Protein AF-A0A3N5RS04-F1 (afdb_monomer_lite)

Secondary structure (DSSP, 8-state):
-------------------------PPP--HHHHHHHHHHHHTT-HHHHHHHHHHHHH-TTS-TTTHHHHHHHHHHHHHHHT-GGGHHHHHHHHHHHTTT-HHHHHHHHHHHHHS--EEEEETTEEEES--TT--EEEE-HHHHHHHHHHHHHHHHHHHTT-S-HHHHHHHHHHHHHHHHTT-STTTGGGGGS---SSSPPPPEES---PPSS---S-B-TTSPBP-----SSTTT-SSHHHHHHHHHHHHHHH--

Sequence (256 aa):
MSLNRSLWRIAPLFLVGVASMWLFAEEKPTPELRQKAQQALQSGNFRDAWQQFRALALHPEADRLLVGADVAAAVQAAQQVGEVEKVDEFLEAVAGVHAANWRLLQVVAETYMNLEHNGFQIAGEFQRGGHRGGGKWMNSLQRDRVRALQLMQQGLPLAIQDEDRPAVAQFHLAFARFLAYGQGAAEAWRLQTKTDLAVLPDYDEGYFYYGGQTRGAPVDAEGNPVYHKIPESWETAATDGERWRFMLTRVPAIDP

Foldseek 3Di:
DDDDDPDDDDDDDDDPPPPPPPPPPDDQDDPVLVVVLVVCLVVLVLVSNLVSLLVLLLHLNRDLVCSLVSLVSNCVSCVSVVNNQCNVVSLVSSCVSPVLRLVNLLSSLVVLQPFQQKFAQDPNDTGGDDDPPDHFIWGCNQLSLLSSLLSLVSSLVNLVPDPPLQVSLVSLVSNLCSLCVLCDQLNVVQQQAADDSVDRDDIGTDDDDSDDDRPHADADPVRHHDDADQDPDCVRGRGSNNNSNVSNVVNVVSPD

pLDDT: mean 86.7, std 17.76, range [37.31, 98.88]

Radius of gyration: 23.33 Å; chains: 1; bounding box: 58×87×51 Å

Structure (mmCIF, N/CA/C/O backbone):
data_AF-A0A3N5RS04-F1
#
_entry.id   AF-A0A3N5RS04-F1
#
loop_
_atom_site.group_PDB
_atom_site.id
_atom_site.type_symbol
_atom_site.label_atom_id
_atom_site.label_alt_id
_atom_site.label_comp_id
_atom_site.label_asym_id
_atom_site.label_entity_id
_atom_site.label_seq_id
_atom_site.pdbx_PDB_ins_code
_atom_site.Cartn_x
_atom_site.Cartn_y
_atom_site.Cartn_z
_atom_site.occupancy
_atom_site.B_iso_or_equiv
_atom_site.auth_seq_id
_atom_site.auth_comp_id
_atom_site.auth_asym_id
_atom_site.auth_atom_id
_atom_site.pdbx_PDB_model_num
ATOM 1 N N . MET A 1 1 ? -7.058 -72.684 -11.176 1.00 38.78 1 MET A N 1
ATOM 2 C CA . MET A 1 1 ? -6.241 -71.567 -11.707 1.00 38.78 1 MET A CA 1
ATOM 3 C C . MET A 1 1 ? -7.211 -70.558 -12.303 1.00 38.78 1 MET A C 1
ATOM 5 O O . MET A 1 1 ? -7.846 -70.870 -13.294 1.00 38.78 1 MET A O 1
ATOM 9 N N . SER A 1 2 ? -7.731 -69.665 -11.458 1.00 37.41 2 SER A N 1
ATOM 10 C CA . SER A 1 2 ? -7.283 -68.273 -11.220 1.00 37.41 2 SER A CA 1
ATOM 11 C C . SER A 1 2 ? -7.960 -67.302 -12.198 1.00 37.41 2 SER A C 1
ATOM 13 O O . SER A 1 2 ? -7.603 -67.246 -13.364 1.00 37.41 2 SER A O 1
ATOM 15 N N . LEU A 1 3 ? -9.086 -66.711 -11.789 1.00 38.91 3 LEU A N 1
ATOM 16 C CA . LEU A 1 3 ? -9.182 -65.423 -11.073 1.00 38.91 3 LEU A CA 1
ATOM 17 C C . LEU A 1 3 ? -9.200 -64.241 -12.054 1.00 38.91 3 LEU A C 1
ATOM 19 O O . LEU A 1 3 ? -8.154 -63.832 -12.535 1.00 38.91 3 LEU A O 1
ATOM 23 N N . ASN A 1 4 ? -10.363 -63.603 -12.218 1.00 38.94 4 ASN A N 1
ATOM 24 C CA . ASN A 1 4 ? -10.430 -62.196 -11.833 1.00 38.94 4 ASN A CA 1
ATOM 25 C C . ASN A 1 4 ? -11.848 -61.790 -11.407 1.00 38.94 4 ASN A C 1
ATOM 27 O O . ASN A 1 4 ? -12.817 -61.937 -12.147 1.00 38.94 4 ASN A O 1
ATOM 31 N N . ARG A 1 5 ? -11.949 -61.329 -10.159 1.00 40.28 5 ARG A N 1
ATOM 32 C CA . ARG A 1 5 ? -13.162 -60.843 -9.499 1.00 40.28 5 ARG A CA 1
ATOM 33 C C . ARG A 1 5 ? -13.305 -59.356 -9.825 1.00 40.28 5 ARG A C 1
ATOM 35 O O . ARG A 1 5 ? -12.480 -58.572 -9.367 1.00 40.28 5 ARG A O 1
ATOM 42 N N . SER A 1 6 ? -14.342 -58.957 -10.559 1.00 40.34 6 SER A N 1
ATOM 43 C CA . SER A 1 6 ? -14.731 -57.543 -10.623 1.00 40.34 6 SER A CA 1
ATOM 44 C C . SER A 1 6 ? -15.573 -57.226 -9.387 1.00 40.34 6 SER A C 1
ATOM 46 O O . SER A 1 6 ? -16.736 -57.613 -9.285 1.00 40.34 6 SER A O 1
ATOM 48 N N . LEU A 1 7 ? -14.918 -56.637 -8.388 1.00 42.16 7 LEU A N 1
ATOM 49 C CA . LEU A 1 7 ? -15.512 -56.210 -7.129 1.00 42.16 7 LEU A CA 1
ATOM 50 C C . LEU A 1 7 ? -16.388 -54.975 -7.350 1.00 42.16 7 LEU A C 1
ATOM 52 O O . LEU A 1 7 ? -15.921 -53.943 -7.825 1.00 42.16 7 LEU A O 1
ATOM 56 N N . TRP A 1 8 ? -17.637 -55.073 -6.901 1.00 37.78 8 TRP A N 1
ATOM 57 C CA . TRP A 1 8 ? -18.441 -53.931 -6.485 1.00 37.78 8 TRP A CA 1
ATOM 58 C C . TRP A 1 8 ? -17.644 -53.010 -5.555 1.00 37.78 8 TRP A C 1
ATOM 60 O O . TRP A 1 8 ? -17.135 -53.455 -4.524 1.00 37.78 8 TRP A O 1
ATOM 70 N N . ARG A 1 9 ? -17.625 -51.714 -5.867 1.00 42.06 9 ARG A N 1
ATOM 71 C CA . ARG A 1 9 ? -17.424 -50.645 -4.886 1.00 42.06 9 ARG A CA 1
ATOM 72 C C . ARG A 1 9 ? -18.398 -49.511 -5.181 1.00 42.06 9 ARG A C 1
ATOM 74 O O . ARG A 1 9 ? -18.141 -48.646 -6.007 1.00 42.06 9 ARG A O 1
ATOM 81 N N . ILE A 1 10 ? -19.526 -49.554 -4.479 1.00 47.62 10 ILE A N 1
ATOM 82 C CA . ILE A 1 10 ? -20.302 -48.365 -4.135 1.00 47.62 10 ILE A CA 1
ATOM 83 C C . ILE A 1 10 ? -19.412 -47.553 -3.189 1.00 47.62 10 ILE A C 1
ATOM 85 O O . ILE A 1 10 ? -18.972 -48.077 -2.166 1.00 47.62 10 ILE A O 1
ATOM 89 N N . ALA A 1 11 ? -19.132 -46.301 -3.532 1.00 37.41 11 ALA A N 1
ATOM 90 C CA . ALA A 1 11 ? -18.524 -45.335 -2.628 1.00 37.41 11 ALA A CA 1
ATOM 91 C C . ALA A 1 11 ? -19.434 -44.100 -2.577 1.00 37.41 11 ALA A C 1
ATOM 93 O O . ALA A 1 11 ? -19.562 -43.414 -3.591 1.00 37.41 11 ALA A O 1
ATOM 94 N N . PRO A 1 12 ? -20.087 -43.807 -1.440 1.00 44.91 12 PRO A N 1
ATOM 95 C CA . PRO A 1 12 ? -20.670 -42.501 -1.208 1.00 44.91 12 PRO A CA 1
ATOM 96 C C . PRO A 1 12 ? -19.551 -41.602 -0.676 1.00 44.91 12 PRO A C 1
ATOM 98 O O . PRO A 1 12 ? -18.985 -41.885 0.379 1.00 44.91 12 PRO A O 1
ATOM 101 N N . LEU A 1 13 ? -19.210 -40.530 -1.389 1.00 42.28 13 LEU A N 1
ATOM 102 C CA . LEU A 1 13 ? -18.365 -39.486 -0.819 1.00 42.28 13 LEU A CA 1
ATOM 103 C C . LEU A 1 13 ? -19.175 -38.200 -0.708 1.00 42.28 13 LEU A C 1
ATOM 105 O O . LEU A 1 13 ? -19.408 -37.483 -1.677 1.00 42.28 13 LEU A O 1
ATOM 109 N N . PHE A 1 14 ? -19.628 -37.969 0.520 1.00 44.44 14 PHE A N 1
ATOM 110 C CA . PHE A 1 14 ? -20.038 -36.675 1.027 1.00 44.44 14 PHE A CA 1
ATOM 111 C C . PHE A 1 14 ? -18.935 -35.647 0.752 1.00 44.44 14 PHE A C 1
ATOM 113 O O . PHE A 1 14 ? -17.836 -35.761 1.287 1.00 44.44 14 PHE A O 1
ATOM 120 N N . LEU A 1 15 ? -19.260 -34.606 -0.008 1.00 37.31 15 LEU A N 1
ATOM 121 C CA . LEU A 1 15 ? -18.634 -33.297 0.138 1.00 37.31 15 LEU A CA 1
ATOM 122 C C . LEU A 1 15 ? -19.754 -32.285 0.357 1.00 37.31 15 LEU A C 1
ATOM 124 O O . LEU A 1 15 ? -20.177 -31.549 -0.528 1.00 37.31 15 LEU A O 1
ATOM 128 N N . VAL A 1 16 ? -20.252 -32.297 1.593 1.00 45.16 16 VAL A N 1
ATOM 129 C CA . VAL A 1 16 ? -20.879 -31.130 2.205 1.00 45.16 16 VAL A CA 1
ATOM 130 C C . VAL A 1 16 ? -19.741 -30.137 2.437 1.00 45.16 16 VAL A C 1
ATOM 132 O O . VAL A 1 16 ? -19.080 -30.149 3.471 1.00 45.16 16 VAL A O 1
ATOM 135 N N . GLY A 1 17 ? -19.451 -29.328 1.421 1.00 41.38 17 GLY A N 1
ATOM 136 C CA . GLY A 1 17 ? -18.685 -28.104 1.590 1.00 41.38 17 GLY A CA 1
ATOM 137 C C . GLY A 1 17 ? -19.622 -27.073 2.193 1.00 41.38 17 GLY A C 1
ATOM 138 O O . GLY A 1 17 ? -20.406 -26.456 1.478 1.00 41.38 17 GLY A O 1
ATOM 139 N N . VAL A 1 18 ? -19.589 -26.950 3.518 1.00 42.97 18 VAL A N 1
ATOM 140 C CA . VAL A 1 18 ? -20.279 -25.899 4.264 1.00 42.97 18 VAL A CA 1
ATOM 141 C C . VAL A 1 18 ? -19.685 -24.561 3.826 1.00 42.97 18 VAL A C 1
ATOM 143 O O . VAL A 1 18 ? -18.715 -24.079 4.399 1.00 42.97 18 VAL A O 1
ATOM 146 N N . ALA A 1 19 ? -20.266 -23.948 2.798 1.00 43.12 19 ALA A N 1
ATOM 147 C CA . ALA A 1 19 ? -20.236 -22.503 2.668 1.00 43.12 19 ALA A CA 1
ATOM 148 C C . ALA A 1 19 ? -21.156 -21.978 3.773 1.00 43.12 19 ALA A C 1
ATOM 150 O O . ALA A 1 19 ? -22.349 -21.767 3.560 1.00 43.12 19 ALA A O 1
ATOM 151 N N . SER A 1 20 ? -20.632 -21.872 4.995 1.00 42.88 20 SER A N 1
ATOM 152 C CA . SER A 1 20 ? -21.313 -21.154 6.063 1.00 42.88 20 SER A CA 1
ATOM 153 C C . SER A 1 20 ? -21.387 -19.700 5.623 1.00 42.88 20 SER A C 1
ATOM 155 O O . SER A 1 20 ? -20.438 -18.935 5.780 1.00 42.88 20 SER A O 1
ATOM 157 N N . MET A 1 21 ? -22.517 -19.369 5.000 1.00 43.03 21 MET A N 1
ATOM 158 C CA . MET A 1 21 ? -23.022 -18.019 4.847 1.00 43.03 21 MET A CA 1
ATOM 159 C C . MET A 1 21 ? -22.996 -17.366 6.224 1.00 43.03 21 MET A C 1
ATOM 161 O O . MET A 1 21 ? -23.838 -17.646 7.077 1.00 43.03 21 MET A O 1
ATOM 165 N N . TRP A 1 22 ? -22.029 -16.485 6.436 1.00 47.75 22 TRP A N 1
ATOM 166 C CA . TRP A 1 22 ? -22.143 -15.451 7.446 1.00 47.75 22 TRP A CA 1
ATOM 167 C C . TRP A 1 22 ? -23.208 -14.467 6.949 1.00 47.75 22 TRP A C 1
ATOM 169 O O . TRP A 1 22 ? -22.902 -13.484 6.290 1.00 47.75 22 TRP A O 1
ATOM 179 N N . LEU A 1 23 ? -24.482 -14.780 7.191 1.00 41.19 23 LEU A N 1
ATOM 180 C CA . LEU A 1 23 ? -25.599 -13.846 7.040 1.00 41.19 23 LEU A CA 1
ATOM 181 C C . LEU A 1 23 ? -26.029 -13.372 8.430 1.00 41.19 23 LEU A C 1
ATOM 183 O O . LEU A 1 23 ? -27.162 -13.568 8.857 1.00 41.19 23 LEU A O 1
ATOM 187 N N . PHE A 1 24 ? -25.107 -12.732 9.143 1.00 44.16 24 PHE A N 1
ATOM 188 C CA . PHE A 1 24 ? -25.509 -11.579 9.932 1.00 44.16 24 PHE A CA 1
ATOM 189 C C . PHE A 1 24 ? -25.329 -10.402 8.986 1.00 44.16 24 PHE A C 1
ATOM 191 O O . PHE A 1 24 ? -24.201 -10.015 8.698 1.00 44.16 24 PHE A O 1
ATOM 198 N N . ALA A 1 25 ? -26.430 -9.918 8.412 1.00 48.38 25 ALA A N 1
ATOM 199 C CA . ALA A 1 25 ? -26.417 -8.642 7.718 1.00 48.38 25 ALA A CA 1
ATOM 200 C C . ALA A 1 25 ? -26.157 -7.578 8.787 1.00 48.38 25 ALA A C 1
ATOM 202 O O . ALA A 1 25 ? -27.078 -7.107 9.453 1.00 48.38 25 ALA A O 1
ATOM 203 N N . GLU A 1 26 ? -24.879 -7.306 9.033 1.00 62.53 26 GLU A N 1
ATOM 204 C CA . GLU A 1 26 ? -24.458 -6.103 9.727 1.00 62.53 26 GLU A CA 1
ATOM 205 C C . GLU A 1 26 ? -25.054 -4.913 8.960 1.00 62.53 26 GLU A C 1
ATOM 207 O O . GLU A 1 26 ? -25.191 -4.954 7.735 1.00 62.53 26 GLU A O 1
ATOM 212 N N . GLU A 1 27 ? -25.562 -3.917 9.684 1.00 74.94 27 GLU A N 1
ATOM 213 C CA . GLU A 1 27 ? -26.245 -2.790 9.054 1.00 74.94 27 GLU A CA 1
ATOM 214 C C . GLU A 1 27 ? -25.268 -2.083 8.107 1.00 74.94 27 GLU A C 1
ATOM 216 O O . GLU A 1 27 ? -24.102 -1.872 8.457 1.00 74.94 27 GLU A O 1
ATOM 221 N N . LYS A 1 28 ? -25.732 -1.749 6.894 1.00 84.50 28 LYS A N 1
ATOM 222 C CA . LYS A 1 28 ? -24.887 -1.120 5.876 1.00 84.50 28 LYS A CA 1
ATOM 223 C C . LYS A 1 28 ? -24.138 0.072 6.489 1.00 84.50 28 LYS A C 1
ATOM 225 O O . LYS A 1 28 ? -24.778 0.885 7.154 1.00 84.50 28 LYS A O 1
ATOM 230 N N . PRO A 1 29 ? -22.831 0.243 6.216 1.00 90.19 29 PRO A N 1
ATOM 231 C CA . PRO A 1 29 ? -22.060 1.383 6.684 1.00 90.19 29 PRO A CA 1
ATOM 232 C C . PRO A 1 29 ? -22.770 2.709 6.401 1.00 90.19 29 PRO A C 1
ATOM 234 O O . PRO A 1 29 ? -22.908 3.115 5.245 1.00 90.19 29 PRO A O 1
ATOM 237 N N . THR A 1 30 ? -23.208 3.392 7.458 1.00 92.19 30 THR A N 1
ATOM 238 C CA . THR A 1 30 ? -23.850 4.707 7.360 1.00 92.19 30 THR A CA 1
ATOM 239 C C . THR A 1 30 ? -22.881 5.833 7.734 1.00 92.19 30 THR A C 1
ATOM 241 O O . THR A 1 30 ? -21.865 5.597 8.406 1.00 92.19 30 THR A O 1
ATOM 244 N N . PRO A 1 31 ? -23.164 7.085 7.326 1.00 94.44 31 PRO A N 1
ATOM 245 C CA . PRO A 1 31 ? -22.423 8.250 7.801 1.00 94.44 31 PRO A CA 1
ATOM 246 C C . PRO A 1 31 ? -22.391 8.365 9.331 1.00 94.44 31 PRO A C 1
ATOM 248 O O . PRO A 1 31 ? -21.355 8.728 9.882 1.00 94.44 31 PRO A O 1
ATOM 251 N N . GLU A 1 32 ? -23.476 8.007 10.023 1.00 95.12 32 GLU A N 1
ATOM 252 C CA . GLU A 1 32 ? -23.573 8.064 11.486 1.00 95.12 32 GLU A CA 1
ATOM 253 C C . GLU A 1 32 ? -22.628 7.061 12.157 1.00 95.12 32 GLU A C 1
ATOM 255 O O . GLU A 1 32 ? -21.939 7.411 13.118 1.00 95.12 32 GLU A O 1
ATOM 260 N N . LEU A 1 33 ? -22.538 5.830 11.635 1.00 95.31 33 LEU A N 1
ATOM 261 C CA . LEU A 1 33 ? -21.597 4.825 12.141 1.00 95.31 33 LEU A CA 1
ATOM 262 C C . LEU A 1 33 ? -20.144 5.281 11.966 1.00 95.31 33 LEU A C 1
ATOM 264 O O . LEU A 1 33 ? -19.338 5.154 12.890 1.00 95.31 33 LEU A O 1
ATOM 268 N N . ARG A 1 34 ? -19.815 5.882 10.816 1.00 96.06 34 ARG A N 1
ATOM 269 C CA . ARG A 1 34 ? -18.479 6.445 10.576 1.00 96.06 34 ARG A CA 1
ATOM 270 C C . ARG A 1 34 ? -18.190 7.640 11.476 1.00 96.06 34 ARG A C 1
ATOM 272 O O . ARG A 1 34 ? -17.096 7.732 12.027 1.00 96.06 34 ARG A O 1
ATOM 279 N N . GLN A 1 35 ? -19.158 8.531 11.674 1.00 97.38 35 GLN A N 1
ATOM 280 C CA . GLN A 1 35 ? -19.008 9.665 12.583 1.00 97.38 35 GLN A CA 1
ATOM 281 C C . GLN A 1 35 ? -18.766 9.191 14.020 1.00 97.38 35 GLN A C 1
ATOM 283 O O . GLN A 1 35 ? -17.899 9.731 14.706 1.00 97.38 35 GLN A O 1
ATOM 288 N N . LYS A 1 36 ? -19.474 8.148 14.466 1.00 97.25 36 LYS A N 1
ATOM 289 C CA . LYS A 1 36 ? -19.248 7.519 15.772 1.00 97.25 36 LYS A CA 1
ATOM 290 C C . LYS A 1 36 ? -17.827 6.950 15.891 1.00 97.25 36 LYS A C 1
ATOM 292 O O . LYS A 1 36 ? -17.157 7.221 16.887 1.00 97.25 36 LYS A O 1
ATOM 297 N N . ALA A 1 37 ? -17.339 6.256 14.859 1.00 97.81 37 ALA A N 1
ATOM 298 C CA . ALA A 1 37 ? -15.968 5.735 14.810 1.00 97.81 37 ALA A CA 1
ATOM 299 C C . ALA A 1 37 ? -14.918 6.853 14.875 1.00 97.81 37 ALA A C 1
ATOM 301 O O . ALA A 1 37 ? -13.956 6.778 15.643 1.00 97.81 37 ALA A O 1
ATOM 302 N N . GLN A 1 38 ? -15.142 7.942 14.137 1.00 98.12 38 GLN A N 1
ATOM 303 C CA . GLN A 1 38 ? -14.292 9.133 14.171 1.00 98.12 38 GLN A CA 1
ATOM 304 C C . GLN A 1 38 ? -14.284 9.797 15.553 1.00 98.12 38 GLN A C 1
ATOM 306 O O . GLN A 1 38 ? -13.219 10.163 16.045 1.00 98.12 38 GLN A O 1
ATOM 311 N N . GLN A 1 39 ? -15.441 9.922 16.208 1.00 98.31 39 GLN A N 1
ATOM 312 C CA . GLN A 1 39 ? -15.534 10.461 17.568 1.00 98.31 39 GLN A CA 1
ATOM 313 C C . GLN A 1 39 ? -14.791 9.586 18.578 1.00 98.31 39 GLN A C 1
ATOM 315 O O . GLN A 1 39 ? -14.085 10.118 19.435 1.00 98.31 39 GLN A O 1
ATOM 320 N N . ALA A 1 40 ? -14.907 8.258 18.470 1.00 98.31 40 ALA A N 1
ATOM 321 C CA . ALA A 1 40 ? -14.157 7.334 19.313 1.00 98.31 40 ALA A CA 1
ATOM 322 C C . ALA A 1 40 ? -12.642 7.532 19.137 1.00 98.31 40 ALA A C 1
ATOM 324 O O . ALA A 1 40 ? -11.926 7.660 20.130 1.00 98.31 40 ALA A O 1
ATOM 325 N N . LEU A 1 41 ? -12.170 7.655 17.892 1.00 97.81 41 LEU A N 1
ATOM 326 C CA . LEU A 1 41 ? -10.759 7.905 17.586 1.00 97.81 41 LEU A CA 1
ATOM 327 C C . LEU A 1 41 ? -10.272 9.240 18.172 1.00 97.81 41 LEU A C 1
ATOM 329 O O . LEU A 1 41 ? -9.251 9.279 18.854 1.00 97.81 41 LEU A O 1
ATOM 333 N N . GLN A 1 42 ? -11.021 10.323 17.951 1.00 97.75 42 GLN A N 1
ATOM 334 C CA . GLN A 1 42 ? -10.681 11.669 18.434 1.00 97.75 42 GLN A CA 1
ATOM 335 C C . GLN A 1 42 ? -10.711 11.782 19.962 1.00 97.75 42 GLN A C 1
ATOM 337 O O . GLN A 1 42 ? -9.946 12.550 20.538 1.00 97.75 42 GLN A O 1
ATOM 342 N N . SER A 1 43 ? -11.571 11.004 20.619 1.00 97.75 43 SER A N 1
ATOM 343 C CA . SER A 1 43 ? -11.698 10.987 22.081 1.00 97.75 43 SER A CA 1
ATOM 344 C C . SER A 1 43 ? -10.670 10.076 22.764 1.00 97.75 43 SER A C 1
ATOM 346 O O . SER A 1 43 ? -10.711 9.926 23.981 1.00 97.75 43 SER A O 1
ATOM 348 N N . GLY A 1 44 ? -9.771 9.433 22.007 1.00 97.56 44 GLY A N 1
ATOM 349 C CA . GLY A 1 44 ? -8.795 8.477 22.541 1.00 97.56 44 GLY A CA 1
ATOM 350 C C . GLY A 1 44 ? -9.387 7.111 22.911 1.00 97.56 44 GLY A C 1
ATOM 351 O O . GLY A 1 44 ? -8.699 6.278 23.501 1.00 97.56 44 GLY A O 1
ATOM 352 N N . ASN A 1 45 ? -10.642 6.837 22.538 1.00 98.12 45 ASN A N 1
ATOM 353 C CA . ASN A 1 45 ? -11.299 5.541 22.721 1.00 98.12 45 ASN A CA 1
ATOM 354 C C . ASN A 1 45 ? -10.856 4.573 21.613 1.00 98.12 45 ASN A C 1
ATOM 356 O O . ASN A 1 45 ? -11.654 4.094 20.807 1.00 98.12 45 ASN A O 1
ATOM 360 N N . PHE A 1 46 ? -9.553 4.298 21.554 1.00 98.00 46 PHE A N 1
ATOM 361 C CA . PHE A 1 46 ? -8.924 3.589 20.440 1.00 98.00 46 PHE A CA 1
ATOM 362 C C . PHE A 1 46 ? -9.412 2.147 20.272 1.00 98.00 46 PHE A C 1
ATOM 364 O O . PHE A 1 46 ? -9.484 1.661 19.149 1.00 98.00 46 PHE A O 1
ATOM 371 N N . ARG A 1 47 ? -9.811 1.464 21.354 1.00 97.94 47 ARG A N 1
ATOM 372 C CA . ARG A 1 47 ? -10.376 0.108 21.251 1.00 97.94 47 ARG A CA 1
ATOM 373 C C . ARG A 1 47 ? -11.717 0.115 20.514 1.00 97.94 47 ARG A C 1
ATOM 375 O O . ARG A 1 47 ? -11.927 -0.719 19.636 1.00 97.94 47 ARG A O 1
ATOM 382 N N . ASP A 1 48 ? -12.583 1.072 20.834 1.00 97.56 48 ASP A N 1
ATOM 383 C CA . ASP A 1 48 ? -13.876 1.235 20.167 1.00 97.56 48 ASP A CA 1
ATOM 384 C C . ASP A 1 48 ? -13.680 1.690 18.720 1.00 97.56 48 ASP A C 1
ATOM 386 O O . ASP A 1 48 ? -14.313 1.149 17.817 1.00 97.56 48 ASP A O 1
ATOM 390 N N . ALA A 1 49 ? -12.765 2.638 18.487 1.00 98.38 49 ALA A N 1
ATOM 391 C CA . ALA A 1 49 ? -12.418 3.098 17.146 1.00 98.38 49 ALA A CA 1
ATOM 392 C C . ALA A 1 49 ? -11.911 1.945 16.268 1.00 98.38 49 ALA A C 1
ATOM 394 O O . ALA A 1 49 ? -12.377 1.787 15.143 1.00 98.38 49 ALA A O 1
ATOM 395 N N . TRP A 1 50 ? -11.014 1.105 16.797 1.00 98.00 50 TRP A N 1
ATOM 396 C CA . TRP A 1 50 ? -10.513 -0.080 16.104 1.00 98.00 50 TRP A CA 1
ATOM 397 C C . TRP A 1 50 ? -11.653 -1.006 15.685 1.00 98.00 50 TRP A C 1
ATOM 399 O O . TRP A 1 50 ? -11.767 -1.344 14.511 1.00 98.00 50 TRP A O 1
ATOM 409 N N . GLN A 1 51 ? -12.532 -1.374 16.621 1.00 97.12 51 GLN A N 1
ATOM 410 C CA . GLN A 1 51 ? -13.651 -2.272 16.333 1.00 97.12 51 GLN A CA 1
ATOM 411 C C . GLN A 1 51 ? -14.621 -1.676 15.307 1.00 97.12 51 GLN A C 1
ATOM 413 O O . GLN A 1 51 ? -15.033 -2.371 14.381 1.00 97.12 51 GLN A O 1
ATOM 418 N N . GLN A 1 52 ? -14.954 -0.391 15.444 1.00 97.50 52 GLN A N 1
ATOM 419 C CA . GLN A 1 52 ? -15.918 0.283 14.576 1.00 97.50 52 GLN A CA 1
ATOM 420 C C . GLN A 1 52 ? -15.370 0.479 13.158 1.00 97.50 52 GLN A C 1
ATOM 422 O O . GLN A 1 52 ? -16.044 0.114 12.198 1.00 97.50 52 GLN A O 1
ATOM 427 N N . PHE A 1 53 ? -14.141 0.980 12.996 1.00 98.31 53 PHE A N 1
ATOM 428 C CA . PHE A 1 53 ? -13.539 1.115 11.666 1.00 98.31 53 PHE A CA 1
ATOM 429 C C . PHE A 1 53 ? -13.248 -0.237 11.013 1.00 98.31 53 PHE A C 1
ATOM 431 O O . PHE A 1 53 ? -13.447 -0.380 9.807 1.00 98.31 53 PHE A O 1
ATOM 438 N N . ARG A 1 54 ? -12.853 -1.253 11.792 1.00 97.81 54 ARG A N 1
ATOM 439 C CA . ARG A 1 54 ? -12.700 -2.622 11.284 1.00 97.81 54 ARG A CA 1
ATOM 440 C C . ARG A 1 54 ? -14.019 -3.166 10.733 1.00 97.81 54 ARG A C 1
ATOM 442 O O . ARG A 1 54 ? -14.014 -3.731 9.644 1.00 97.81 54 ARG A O 1
ATOM 449 N N . ALA A 1 55 ? -15.130 -2.984 11.448 1.00 96.81 55 ALA A N 1
ATOM 450 C CA . ALA A 1 55 ? -16.453 -3.401 10.982 1.00 96.81 55 ALA A CA 1
ATOM 451 C C . ALA A 1 55 ? -16.864 -2.660 9.698 1.00 96.81 55 ALA A C 1
ATOM 453 O O . ALA A 1 55 ? -17.255 -3.291 8.718 1.00 96.81 55 ALA A O 1
ATOM 454 N N . LEU A 1 56 ? -16.676 -1.333 9.659 1.00 97.25 56 LEU A N 1
ATOM 455 C CA . LEU A 1 56 ? -16.942 -0.524 8.463 1.00 97.25 56 LEU A CA 1
ATOM 456 C C . LEU A 1 56 ? -16.138 -1.015 7.252 1.00 97.25 56 LEU A C 1
ATOM 458 O O . LEU A 1 56 ? -16.700 -1.159 6.170 1.00 97.25 56 LEU A O 1
ATOM 462 N N . ALA A 1 57 ? -14.846 -1.298 7.432 1.00 98.06 57 ALA A N 1
ATOM 463 C CA . ALA A 1 57 ? -13.965 -1.704 6.343 1.00 98.06 57 ALA A CA 1
ATOM 464 C C . ALA A 1 57 ? -14.213 -3.139 5.848 1.00 98.06 57 ALA A C 1
ATOM 466 O O . ALA A 1 57 ? -14.054 -3.413 4.659 1.00 98.06 57 ALA A O 1
ATOM 467 N N . LEU A 1 58 ? -14.629 -4.050 6.733 1.00 97.81 58 LEU A N 1
ATOM 468 C CA . LEU A 1 58 ? -14.940 -5.440 6.382 1.00 97.81 58 LEU A CA 1
ATOM 469 C C . LEU A 1 58 ? -16.331 -5.620 5.764 1.00 97.81 58 LEU A C 1
ATOM 471 O O . LEU A 1 58 ? -16.632 -6.698 5.253 1.00 97.81 58 LEU A O 1
ATOM 475 N N . HIS A 1 59 ? -17.176 -4.590 5.780 1.00 96.62 59 HIS A N 1
ATOM 476 C CA . HIS A 1 59 ? -18.508 -4.688 5.207 1.00 96.62 59 HIS A CA 1
ATOM 477 C C . HIS A 1 59 ? -18.460 -4.681 3.661 1.00 96.62 59 HIS A C 1
ATOM 479 O O . HIS A 1 59 ? -17.916 -3.739 3.078 1.00 96.62 59 HIS A O 1
ATOM 485 N N . PRO A 1 60 ? -19.081 -5.652 2.957 1.00 95.94 60 PRO A N 1
ATOM 486 C CA . PRO A 1 60 ? -19.034 -5.736 1.489 1.00 95.94 60 PRO A CA 1
ATOM 487 C C . PRO A 1 60 ? -19.624 -4.526 0.757 1.00 95.94 60 PRO A C 1
ATOM 489 O O . PRO A 1 60 ? -19.200 -4.185 -0.342 1.00 95.94 60 PRO A O 1
ATOM 492 N N . GLU A 1 61 ? -20.602 -3.860 1.372 1.00 94.94 61 GLU A N 1
ATOM 493 C CA . GLU A 1 61 ? -21.226 -2.642 0.836 1.00 94.94 61 GLU A CA 1
ATOM 494 C C . GLU A 1 61 ? -20.603 -1.335 1.356 1.00 94.94 61 GLU A C 1
ATOM 496 O O . GLU A 1 61 ? -21.242 -0.280 1.282 1.00 94.94 61 GLU A O 1
ATOM 501 N N . ALA A 1 62 ? -19.393 -1.383 1.926 1.00 95.50 62 ALA A N 1
ATOM 502 C CA . ALA A 1 62 ? -18.674 -0.169 2.292 1.00 95.50 62 ALA A CA 1
ATOM 503 C C . ALA A 1 62 ? -18.490 0.738 1.068 1.00 95.50 62 ALA A C 1
ATOM 505 O O . ALA A 1 62 ? -18.243 0.276 -0.050 1.00 95.50 62 ALA A O 1
ATOM 506 N N . ASP A 1 63 ? -18.620 2.048 1.279 1.00 95.69 63 ASP A N 1
ATOM 507 C CA . ASP A 1 63 ? -18.422 3.016 0.208 1.00 95.69 63 ASP A CA 1
ATOM 508 C C . ASP A 1 63 ? -16.999 2.885 -0.350 1.00 95.69 63 ASP A C 1
ATOM 510 O O . ASP A 1 63 ? -16.006 2.994 0.374 1.00 95.69 63 ASP A O 1
ATOM 514 N N . ARG A 1 64 ? -16.915 2.662 -1.662 1.00 95.94 64 ARG A N 1
ATOM 515 C CA . ARG A 1 64 ? -15.673 2.340 -2.369 1.00 95.94 64 ARG A CA 1
ATOM 516 C C . ARG A 1 64 ? -14.627 3.453 -2.276 1.00 95.94 64 ARG A C 1
ATOM 518 O O . ARG A 1 64 ? -13.441 3.158 -2.400 1.00 95.94 64 ARG A O 1
ATOM 525 N N . LEU A 1 65 ? -15.045 4.701 -2.070 1.00 95.75 65 LEU A N 1
ATOM 526 C CA . LEU A 1 65 ? -14.154 5.854 -1.934 1.00 95.75 65 LEU A CA 1
ATOM 527 C C . LEU A 1 65 ? -13.783 6.139 -0.475 1.00 95.75 65 LEU A C 1
ATOM 529 O O . LEU A 1 65 ? -12.725 6.708 -0.221 1.00 95.75 65 LEU A O 1
ATOM 533 N N . LEU A 1 66 ? -14.616 5.733 0.486 1.00 96.69 66 LEU A N 1
ATOM 534 C CA . LEU A 1 66 ? -14.383 6.005 1.911 1.00 96.69 66 LEU A CA 1
ATOM 535 C C . LEU A 1 66 ? -13.671 4.862 2.638 1.00 96.69 66 LEU A C 1
ATOM 537 O O . LEU A 1 66 ? -12.948 5.112 3.600 1.00 96.69 66 LEU A O 1
ATOM 541 N N . VAL A 1 67 ? -13.822 3.624 2.163 1.00 98.00 67 VAL A N 1
ATOM 542 C CA . VAL A 1 67 ? -13.289 2.426 2.828 1.00 98.00 67 VAL A CA 1
ATOM 543 C C . VAL A 1 67 ? -11.770 2.474 3.039 1.00 98.00 67 VAL A C 1
ATOM 545 O O . VAL A 1 67 ? -11.269 1.979 4.044 1.00 98.00 67 VAL A O 1
ATOM 548 N N . GLY A 1 68 ? -11.022 3.137 2.151 1.00 97.88 68 GLY A N 1
ATOM 549 C CA . GLY A 1 68 ? -9.583 3.345 2.337 1.00 97.88 68 GLY A CA 1
ATOM 550 C C . GLY A 1 68 ? -9.254 4.198 3.569 1.00 97.88 68 GLY A C 1
ATOM 551 O O . GLY A 1 68 ? -8.340 3.873 4.326 1.00 97.88 68 GLY A O 1
ATOM 552 N N . ALA A 1 69 ? -10.030 5.254 3.821 1.00 97.81 69 ALA A N 1
ATOM 553 C CA . ALA A 1 69 ? -9.869 6.076 5.018 1.00 97.81 69 ALA A CA 1
ATOM 554 C C . ALA A 1 69 ? -10.269 5.309 6.288 1.00 97.81 69 ALA A C 1
ATOM 556 O O . ALA A 1 69 ? -9.608 5.447 7.317 1.00 97.81 69 ALA A O 1
ATOM 557 N N . ASP A 1 70 ? -11.303 4.464 6.199 1.00 98.31 70 ASP A N 1
ATOM 558 C CA . ASP A 1 70 ? -11.717 3.593 7.301 1.00 98.31 70 ASP A CA 1
ATOM 559 C C . ASP A 1 70 ? -10.592 2.595 7.662 1.00 98.31 70 ASP A C 1
ATOM 561 O O . ASP A 1 70 ? -10.275 2.434 8.840 1.00 98.31 70 ASP A O 1
ATOM 565 N N . VAL A 1 71 ? -9.901 2.004 6.673 1.00 98.56 71 VAL A N 1
ATOM 566 C CA . VAL A 1 71 ? -8.710 1.155 6.901 1.00 98.56 71 VAL A CA 1
ATOM 567 C C . VAL A 1 71 ? -7.589 1.917 7.598 1.00 98.56 71 VAL A C 1
ATOM 569 O O . VAL A 1 71 ? -7.065 1.437 8.604 1.00 98.56 71 VAL A O 1
ATOM 572 N N . ALA A 1 72 ? -7.223 3.100 7.099 1.00 97.88 72 ALA A N 1
ATOM 573 C CA . ALA A 1 72 ? -6.145 3.894 7.686 1.00 97.88 72 ALA A CA 1
ATOM 574 C C . ALA A 1 72 ? -6.436 4.250 9.157 1.00 97.88 72 ALA A C 1
ATOM 576 O O . ALA A 1 72 ? -5.566 4.118 10.020 1.00 97.88 72 ALA A O 1
ATOM 577 N N . ALA A 1 73 ? -7.681 4.631 9.458 1.00 98.19 73 ALA A N 1
ATOM 578 C CA . ALA A 1 73 ? -8.124 4.931 10.815 1.00 98.19 73 ALA A CA 1
ATOM 579 C C . ALA A 1 73 ? -8.146 3.685 11.719 1.00 98.19 73 ALA A C 1
ATOM 581 O O . ALA A 1 73 ? -7.747 3.762 12.884 1.00 98.19 73 ALA A O 1
ATOM 582 N N . ALA A 1 74 ? -8.559 2.529 11.188 1.00 98.31 74 ALA A N 1
ATOM 583 C CA . ALA A 1 74 ? -8.522 1.260 11.908 1.00 98.31 74 ALA A CA 1
ATOM 584 C C . ALA A 1 74 ? -7.082 0.891 12.304 1.00 98.31 74 ALA A C 1
ATOM 586 O O . ALA A 1 74 ? -6.814 0.610 13.471 1.00 98.31 74 ALA A O 1
ATOM 587 N N . VAL A 1 75 ? -6.142 0.960 11.359 1.00 97.88 75 VAL A N 1
ATOM 588 C CA . VAL A 1 75 ? -4.721 0.648 11.589 1.00 97.88 75 VAL A CA 1
ATOM 589 C C . VAL A 1 75 ? -4.113 1.589 12.627 1.00 97.88 75 VAL A C 1
ATOM 591 O O . VAL A 1 75 ? -3.445 1.130 13.554 1.00 97.88 75 VAL A O 1
ATOM 594 N N . GLN A 1 76 ? -4.397 2.892 12.528 1.00 96.81 76 GLN A N 1
ATOM 595 C CA . GLN A 1 76 ? -3.972 3.871 13.529 1.00 96.81 76 GLN A CA 1
ATOM 596 C C . GLN A 1 76 ? -4.490 3.496 14.924 1.00 96.81 76 GLN A C 1
ATOM 598 O O . GLN A 1 76 ? -3.727 3.495 15.889 1.00 96.81 76 GLN A O 1
ATOM 603 N N . ALA A 1 77 ? -5.778 3.171 15.046 1.00 98.00 77 ALA A N 1
ATOM 604 C CA . ALA A 1 77 ? -6.376 2.789 16.318 1.00 98.00 77 ALA A CA 1
ATOM 605 C C . ALA A 1 77 ? -5.755 1.498 16.881 1.00 98.00 77 ALA A C 1
ATOM 607 O O . ALA A 1 77 ? -5.419 1.460 18.065 1.00 98.00 77 ALA A O 1
ATOM 608 N N . ALA A 1 78 ? -5.536 0.481 16.038 1.00 96.75 78 ALA A N 1
ATOM 609 C CA . ALA A 1 78 ? -4.905 -0.784 16.419 1.00 96.75 78 ALA A CA 1
ATOM 610 C C . ALA A 1 78 ? -3.491 -0.580 16.984 1.00 96.75 78 ALA A C 1
ATOM 612 O O . ALA A 1 78 ? -3.149 -1.152 18.020 1.00 96.75 78 ALA A O 1
ATOM 613 N N . GLN A 1 79 ? -2.695 0.297 16.366 1.00 94.75 79 GLN A N 1
ATOM 614 C CA . GLN A 1 79 ? -1.367 0.660 16.870 1.00 94.75 79 GLN A CA 1
ATOM 615 C C . GLN A 1 79 ? -1.423 1.290 18.268 1.00 94.75 79 GLN A C 1
ATOM 617 O O . GLN A 1 79 ? -0.581 0.986 19.109 1.00 94.75 79 GLN A O 1
ATOM 622 N N . GLN A 1 80 ? -2.431 2.121 18.554 1.00 96.00 80 GLN A N 1
ATOM 623 C CA . GLN A 1 80 ? -2.574 2.776 19.861 1.00 96.00 80 GLN A CA 1
ATOM 624 C C . GLN A 1 80 ? -2.965 1.814 20.989 1.00 96.00 80 GLN A C 1
ATOM 626 O O . GLN A 1 80 ? -2.602 2.041 22.142 1.00 96.00 80 GLN A O 1
ATOM 631 N N . VAL A 1 81 ? -3.700 0.741 20.682 1.00 94.38 81 VAL A N 1
ATOM 632 C CA . VAL A 1 81 ? -4.094 -0.267 21.684 1.00 94.38 81 VAL A CA 1
ATOM 633 C C . VAL A 1 81 ? -3.158 -1.472 21.754 1.00 94.38 81 VAL A C 1
ATOM 635 O O . VAL A 1 81 ? -3.390 -2.352 22.581 1.00 94.38 81 VAL A O 1
ATOM 638 N N . GLY A 1 82 ? -2.098 -1.496 20.940 1.00 90.50 82 GLY A N 1
ATOM 639 C CA . GLY A 1 82 ? -1.135 -2.596 20.901 1.00 90.50 82 GLY A CA 1
ATOM 640 C C . GLY A 1 82 ? -1.700 -3.874 20.281 1.00 90.50 82 GLY A C 1
ATOM 641 O O . GLY A 1 82 ? -1.385 -4.949 20.766 1.00 90.50 82 GLY A O 1
ATOM 642 N N . GLU A 1 83 ? -2.544 -3.733 19.256 1.00 92.44 83 GLU A N 1
ATOM 643 C CA . GLU A 1 83 ? -3.184 -4.822 18.494 1.00 92.44 83 GLU A CA 1
ATOM 644 C C . GLU A 1 83 ? -2.579 -4.927 17.076 1.00 92.44 83 GLU A C 1
ATOM 646 O O . GLU A 1 83 ? -3.261 -5.239 16.095 1.00 92.44 83 GLU A O 1
ATOM 651 N N . VAL A 1 84 ? -1.296 -4.574 16.938 1.00 92.06 84 VAL A N 1
ATOM 652 C CA . VAL A 1 84 ? -0.578 -4.517 15.650 1.00 92.06 84 VAL A CA 1
ATOM 653 C C . VAL A 1 84 ? -0.479 -5.901 15.011 1.00 92.06 84 VAL A C 1
ATOM 655 O O . VAL A 1 84 ? -0.526 -6.022 13.788 1.00 92.06 84 VAL A O 1
ATOM 658 N N . GLU A 1 85 ? -0.426 -6.954 15.822 1.00 91.50 85 GLU A N 1
ATOM 659 C CA . GLU A 1 85 ? -0.395 -8.344 15.382 1.00 91.50 85 GLU A CA 1
ATOM 660 C C . GLU A 1 85 ? -1.654 -8.763 14.608 1.00 91.50 85 GLU A C 1
ATOM 662 O O . GLU A 1 85 ? -1.596 -9.699 13.816 1.00 91.50 85 GLU A O 1
ATOM 667 N N . LYS A 1 86 ? -2.778 -8.053 14.784 1.00 94.00 86 LYS A N 1
ATOM 668 C CA . LYS A 1 86 ? -4.042 -8.319 14.072 1.00 94.00 86 LYS A CA 1
ATOM 669 C C . LYS A 1 86 ? -4.189 -7.529 12.775 1.00 94.00 86 LYS A C 1
ATOM 671 O O . LYS A 1 86 ? -5.147 -7.750 12.032 1.00 94.00 86 LYS A O 1
ATOM 676 N N . VAL A 1 87 ? -3.285 -6.586 12.505 1.00 96.69 87 VAL A N 1
ATOM 677 C CA . VAL A 1 87 ? -3.396 -5.699 11.342 1.00 96.69 87 VAL A CA 1
ATOM 678 C C . VAL A 1 87 ? -3.230 -6.478 10.041 1.00 96.69 87 VAL A C 1
ATOM 680 O O . VAL A 1 87 ? -4.003 -6.253 9.117 1.00 96.69 87 VAL A O 1
ATOM 683 N N . ASP A 1 88 ? -2.297 -7.427 9.974 1.00 96.25 88 ASP A N 1
ATOM 684 C CA . ASP A 1 88 ? -2.046 -8.201 8.752 1.00 96.25 88 ASP A CA 1
ATOM 685 C C . ASP A 1 88 ? -3.286 -9.007 8.331 1.00 96.25 88 ASP A C 1
ATOM 687 O O . ASP A 1 88 ? -3.711 -8.931 7.181 1.00 96.25 88 ASP A O 1
ATOM 691 N N . GLU A 1 89 ? -3.917 -9.718 9.272 1.00 96.56 89 GLU A N 1
ATOM 692 C CA . GLU A 1 89 ? -5.161 -10.460 9.016 1.00 96.56 89 GLU A CA 1
ATOM 693 C C . GLU A 1 89 ? -6.291 -9.521 8.573 1.00 96.56 89 GLU A C 1
ATOM 695 O O . GLU A 1 89 ? -7.033 -9.818 7.635 1.00 96.56 89 GLU A O 1
ATOM 700 N N . PHE A 1 90 ? -6.412 -8.362 9.225 1.00 98.38 90 PHE A N 1
ATOM 701 C CA . PHE A 1 90 ? -7.402 -7.354 8.866 1.00 98.38 90 PHE A CA 1
ATOM 702 C C . PHE A 1 90 ? -7.208 -6.829 7.437 1.00 98.38 90 PHE A C 1
ATOM 704 O O . PHE A 1 90 ? -8.179 -6.759 6.683 1.00 98.38 90 PHE A O 1
ATOM 711 N N . LEU A 1 91 ? -5.977 -6.490 7.052 1.00 98.62 91 LEU A N 1
ATOM 712 C CA . LEU A 1 91 ? -5.658 -5.983 5.719 1.00 98.62 91 LEU A CA 1
ATOM 713 C C . LEU A 1 91 ? -5.958 -7.014 4.628 1.00 98.62 91 LEU A C 1
ATOM 715 O O . LEU A 1 91 ? -6.582 -6.664 3.624 1.00 98.62 91 LEU A O 1
ATOM 719 N N . GLU A 1 92 ? -5.589 -8.279 4.839 1.00 98.50 92 GLU A N 1
ATOM 720 C CA . GLU A 1 92 ? -5.906 -9.358 3.897 1.00 98.50 92 GLU A CA 1
ATOM 721 C C . GLU A 1 92 ? -7.416 -9.598 3.784 1.00 98.50 92 GLU A C 1
ATOM 723 O O . GLU A 1 92 ? -7.939 -9.753 2.678 1.00 98.50 92 GLU A O 1
ATOM 728 N N . ALA A 1 93 ? -8.144 -9.565 4.903 1.00 98.69 93 ALA A N 1
ATOM 729 C CA . ALA A 1 93 ? -9.595 -9.718 4.895 1.00 98.69 93 ALA A CA 1
ATOM 730 C C . ALA A 1 93 ? -10.285 -8.576 4.129 1.00 98.69 93 ALA A C 1
ATOM 732 O O . ALA A 1 93 ? -11.145 -8.832 3.284 1.00 98.69 93 ALA A O 1
ATOM 733 N N . VAL A 1 94 ? -9.877 -7.323 4.354 1.00 98.50 94 VAL A N 1
ATOM 734 C CA . VAL A 1 94 ? -10.414 -6.159 3.631 1.00 98.50 94 VAL A CA 1
ATOM 735 C C . VAL A 1 94 ? -10.078 -6.222 2.139 1.00 98.50 94 VAL A C 1
ATOM 737 O O . VAL A 1 94 ? -10.959 -6.003 1.305 1.00 98.50 94 VAL A O 1
ATOM 740 N N . ALA A 1 95 ? -8.836 -6.560 1.780 1.00 98.62 95 ALA A N 1
ATOM 741 C CA . ALA A 1 95 ? -8.437 -6.728 0.383 1.00 98.62 95 ALA A CA 1
ATOM 742 C C . ALA A 1 95 ? -9.227 -7.851 -0.312 1.00 98.62 95 ALA A C 1
ATOM 744 O O . ALA A 1 95 ? -9.570 -7.720 -1.487 1.00 98.62 95 ALA A O 1
ATOM 745 N N . GLY A 1 96 ? -9.556 -8.924 0.413 1.00 98.44 96 GLY A N 1
ATOM 746 C CA . GLY A 1 96 ? -10.405 -10.010 -0.072 1.00 98.44 96 GLY A CA 1
ATOM 747 C C . GLY A 1 96 ? -11.853 -9.578 -0.317 1.00 98.44 96 GLY A C 1
ATOM 748 O O . GLY A 1 96 ? -12.389 -9.830 -1.396 1.00 98.44 96 GLY A O 1
ATOM 749 N N . VAL A 1 97 ? -12.474 -8.886 0.646 1.00 98.38 97 VAL A N 1
ATOM 750 C CA . VAL A 1 97 ? -13.857 -8.380 0.523 1.00 98.38 97 VAL A CA 1
ATOM 751 C C . VAL A 1 97 ? -13.986 -7.397 -0.644 1.00 98.38 97 VAL A C 1
ATOM 753 O O . VAL A 1 97 ? -14.957 -7.445 -1.398 1.00 98.38 97 VAL A O 1
ATOM 756 N N . HIS A 1 98 ? -12.983 -6.539 -0.838 1.00 98.25 98 HIS A N 1
ATOM 757 C CA . HIS A 1 98 ? -13.009 -5.455 -1.822 1.00 98.25 98 HIS A CA 1
ATOM 758 C C . HIS A 1 98 ? -12.022 -5.662 -2.973 1.00 98.25 98 HIS A C 1
ATOM 760 O O . HIS A 1 98 ? -11.459 -4.703 -3.507 1.00 98.25 98 HIS A O 1
ATOM 766 N N . ALA A 1 99 ? -11.837 -6.910 -3.401 1.00 98.25 99 ALA A N 1
ATOM 767 C CA . ALA A 1 99 ? -10.851 -7.309 -4.408 1.00 98.25 99 ALA A CA 1
ATOM 768 C C . ALA A 1 99 ? -10.963 -6.577 -5.765 1.00 98.25 99 ALA A C 1
ATOM 770 O O . ALA A 1 99 ? -10.013 -6.584 -6.547 1.00 98.25 99 ALA A O 1
ATOM 771 N N . ALA A 1 100 ? -12.111 -5.951 -6.053 1.00 97.94 100 ALA A N 1
ATOM 772 C CA . ALA A 1 100 ? -12.373 -5.170 -7.264 1.00 97.94 100 ALA A CA 1
ATOM 773 C C . ALA A 1 100 ? -12.265 -3.641 -7.065 1.00 97.94 100 ALA A C 1
ATOM 775 O O . ALA A 1 100 ? -12.646 -2.867 -7.947 1.00 97.94 100 ALA A O 1
ATOM 776 N N . ASN A 1 101 ? -11.796 -3.174 -5.906 1.00 98.50 101 ASN A N 1
ATOM 777 C CA . ASN A 1 101 ? -11.607 -1.759 -5.609 1.00 98.50 101 ASN A CA 1
ATOM 778 C C . ASN A 1 101 ? -10.117 -1.397 -5.657 1.00 98.50 101 ASN A C 1
ATOM 780 O O . ASN A 1 101 ? -9.425 -1.451 -4.644 1.00 98.50 101 ASN A O 1
ATOM 784 N N . TRP A 1 102 ? -9.624 -1.002 -6.832 1.00 98.62 102 TRP A N 1
ATOM 785 C CA . TRP A 1 102 ? -8.203 -0.698 -7.030 1.00 98.62 102 TRP A CA 1
ATOM 786 C C . TRP A 1 102 ? -7.675 0.402 -6.097 1.00 98.62 102 TRP A C 1
ATOM 788 O O . TRP A 1 102 ? -6.533 0.309 -5.652 1.00 98.62 102 TRP A O 1
ATOM 798 N N . ARG A 1 103 ? -8.506 1.398 -5.747 1.00 98.38 103 ARG A N 1
ATOM 799 C CA . ARG A 1 103 ? -8.138 2.464 -4.798 1.00 98.38 103 ARG A CA 1
ATOM 800 C C . ARG A 1 103 ? -7.885 1.883 -3.409 1.00 98.38 103 ARG A C 1
ATOM 802 O O . ARG A 1 103 ? -6.895 2.220 -2.771 1.00 98.38 103 ARG A O 1
ATOM 809 N N . LEU A 1 104 ? -8.736 0.961 -2.962 1.00 98.69 104 LEU A N 1
ATOM 810 C CA . LEU A 1 104 ? -8.528 0.270 -1.692 1.00 98.69 104 LEU A CA 1
ATOM 811 C C . LEU A 1 104 ? -7.329 -0.685 -1.745 1.00 98.69 104 LEU A C 1
ATOM 813 O O . LEU A 1 104 ? -6.551 -0.709 -0.799 1.00 98.69 104 LEU A O 1
ATOM 817 N N . LEU A 1 105 ? -7.128 -1.422 -2.841 1.00 98.88 105 LEU A N 1
ATOM 818 C CA . LEU A 1 105 ? -5.932 -2.261 -3.004 1.00 98.88 105 LEU A CA 1
ATOM 819 C C . LEU A 1 105 ? -4.645 -1.429 -2.904 1.00 98.88 105 LEU A C 1
ATOM 821 O O . LEU A 1 105 ? -3.700 -1.858 -2.244 1.00 98.88 105 LEU A O 1
ATOM 825 N N . GLN A 1 106 ? -4.628 -0.223 -3.486 1.00 98.75 106 GLN A N 1
ATOM 826 C CA . GLN A 1 106 ? -3.522 0.722 -3.318 1.00 98.75 106 GLN A CA 1
ATOM 827 C C . GLN A 1 106 ? -3.356 1.142 -1.853 1.00 98.75 106 GLN A C 1
ATOM 829 O O . GLN A 1 106 ? -2.236 1.111 -1.354 1.00 98.75 106 GLN A O 1
ATOM 834 N N . VAL A 1 107 ? -4.436 1.491 -1.147 1.00 98.62 107 VAL A N 1
ATOM 835 C CA . VAL A 1 107 ? -4.366 1.864 0.279 1.00 98.62 107 VAL A CA 1
ATOM 836 C C . VAL A 1 107 ? -3.822 0.719 1.136 1.00 98.62 107 VAL A C 1
ATOM 838 O O . VAL A 1 107 ? -2.971 0.946 1.995 1.00 98.62 107 VAL A O 1
ATOM 841 N N . VAL A 1 108 ? -4.256 -0.521 0.899 1.00 98.81 108 VAL A N 1
ATOM 842 C CA . VAL A 1 108 ? -3.740 -1.695 1.622 1.00 98.81 108 VAL A CA 1
ATOM 843 C C . VAL A 1 108 ? -2.257 -1.915 1.305 1.00 98.81 108 VAL A C 1
ATOM 845 O O . VAL A 1 108 ? -1.461 -2.124 2.220 1.00 98.81 108 VAL A O 1
ATOM 848 N N . ALA A 1 109 ? -1.858 -1.789 0.037 1.00 98.62 109 ALA A N 1
ATOM 849 C CA . ALA A 1 109 ? -0.458 -1.876 -0.372 1.00 98.62 109 ALA A CA 1
ATOM 850 C C . ALA A 1 109 ? 0.405 -0.792 0.299 1.00 98.62 109 ALA A C 1
ATOM 852 O O . ALA A 1 109 ? 1.462 -1.092 0.846 1.00 98.62 109 ALA A O 1
ATOM 853 N N . GLU A 1 110 ? -0.057 0.460 0.316 1.00 98.00 110 GLU A N 1
ATOM 854 C CA . GLU A 1 110 ? 0.603 1.567 1.017 1.00 98.00 110 GLU A CA 1
ATOM 855 C C . GLU A 1 110 ? 0.689 1.323 2.520 1.00 98.00 110 GLU A C 1
ATOM 857 O O . GLU A 1 110 ? 1.704 1.643 3.136 1.00 98.00 110 GLU A O 1
ATOM 862 N N . THR A 1 111 ? -0.343 0.722 3.108 1.00 98.00 111 THR A N 1
ATOM 863 C CA . THR A 1 111 ? -0.348 0.384 4.529 1.00 98.00 111 THR A CA 1
ATOM 864 C C . THR A 1 111 ? 0.744 -0.633 4.842 1.00 98.00 111 THR A C 1
ATOM 866 O O . THR A 1 111 ? 1.555 -0.367 5.724 1.00 98.00 111 THR A O 1
ATOM 869 N N . TYR A 1 112 ? 0.853 -1.729 4.081 1.00 97.06 112 TYR A N 1
ATOM 870 C CA . TYR A 1 112 ? 1.937 -2.706 4.260 1.00 97.06 112 TYR A CA 1
ATOM 871 C C . TYR A 1 112 ? 3.323 -2.064 4.218 1.00 97.06 112 TYR A C 1
ATOM 873 O O . TYR A 1 112 ? 4.162 -2.388 5.049 1.00 97.06 112 TYR A O 1
ATOM 881 N N . MET A 1 113 ? 3.548 -1.115 3.305 1.00 94.38 113 MET A N 1
ATOM 882 C CA . MET A 1 113 ? 4.835 -0.422 3.167 1.00 94.38 113 MET A CA 1
ATOM 883 C C . MET A 1 113 ? 5.167 0.547 4.310 1.00 94.38 113 MET A C 1
ATOM 885 O O . MET A 1 113 ? 6.318 0.965 4.427 1.00 94.38 113 MET A O 1
ATOM 889 N N . ASN A 1 114 ? 4.173 0.936 5.110 1.00 93.62 114 ASN A N 1
ATOM 890 C CA . ASN A 1 114 ? 4.320 1.890 6.211 1.00 93.62 114 ASN A CA 1
ATOM 891 C C . ASN A 1 114 ? 4.216 1.234 7.596 1.00 93.62 114 ASN A C 1
ATOM 893 O O . ASN A 1 114 ? 4.464 1.895 8.606 1.00 93.62 114 ASN A O 1
ATOM 897 N N . LEU A 1 115 ? 3.822 -0.038 7.663 1.00 92.69 115 LEU A N 1
ATOM 898 C CA . LEU A 1 115 ? 3.776 -0.785 8.911 1.00 92.69 115 LEU A CA 1
ATOM 899 C C . LEU A 1 115 ? 5.180 -1.085 9.439 1.00 92.69 115 LEU A C 1
ATOM 901 O O . LEU A 1 115 ? 6.165 -1.126 8.707 1.00 92.69 115 LEU A O 1
ATOM 905 N N . GLU A 1 116 ? 5.265 -1.342 10.744 1.00 91.12 116 GLU A N 1
ATOM 906 C CA . GLU A 1 116 ? 6.487 -1.866 11.340 1.00 91.12 116 GLU A CA 1
ATOM 907 C C . GLU A 1 116 ? 6.819 -3.224 10.715 1.00 91.12 116 GLU A C 1
ATOM 909 O O . GLU A 1 116 ? 6.059 -4.171 10.863 1.00 91.12 116 GLU A O 1
ATOM 914 N N . HIS A 1 117 ? 7.957 -3.342 10.033 1.00 92.88 117 HIS A N 1
ATOM 915 C CA . HIS A 1 117 ? 8.368 -4.596 9.388 1.00 92.88 117 HIS A CA 1
ATOM 916 C C . HIS A 1 117 ? 9.055 -5.585 10.334 1.00 92.88 117 HIS A C 1
ATOM 918 O O . HIS A 1 117 ? 9.539 -6.621 9.899 1.00 92.88 117 HIS A O 1
ATOM 924 N N . ASN A 1 118 ? 9.184 -5.255 11.615 1.00 92.38 118 ASN A N 1
ATOM 925 C CA . ASN A 1 118 ? 9.826 -6.123 12.592 1.00 92.38 118 ASN A CA 1
ATOM 926 C C . ASN A 1 118 ? 8.780 -6.870 13.410 1.00 92.38 118 ASN A C 1
ATOM 928 O O . ASN A 1 118 ? 7.674 -6.378 13.626 1.00 92.38 118 ASN A O 1
ATOM 932 N N . GLY A 1 119 ? 9.150 -8.051 13.886 1.00 93.06 119 GLY A N 1
ATOM 933 C CA . GLY A 1 119 ? 8.284 -8.863 14.719 1.00 93.06 119 GLY A CA 1
ATOM 934 C C . GLY A 1 119 ? 9.000 -10.072 15.291 1.00 93.06 119 GLY A C 1
ATOM 935 O O . GLY A 1 119 ? 10.229 -10.176 15.267 1.00 93.06 119 GLY A O 1
ATOM 936 N N . PHE A 1 120 ? 8.211 -11.012 15.791 1.00 93.44 120 PHE A N 1
ATOM 937 C CA . PHE A 1 120 ? 8.703 -12.247 16.384 1.00 93.44 120 PHE A CA 1
ATOM 938 C C . PHE A 1 120 ? 7.985 -13.454 15.797 1.00 93.44 120 PHE A C 1
ATOM 940 O O . PHE A 1 120 ? 6.794 -13.398 15.502 1.00 93.44 120 PHE A O 1
ATOM 947 N N . GLN A 1 121 ? 8.697 -14.571 15.681 1.00 92.75 121 GLN A N 1
ATOM 948 C CA . GLN A 1 121 ? 8.068 -15.869 15.471 1.00 92.75 121 GLN A CA 1
ATOM 949 C C . GLN A 1 121 ? 7.617 -16.433 16.825 1.00 92.75 121 GLN A C 1
ATOM 951 O O . GLN A 1 121 ? 8.453 -16.784 17.663 1.00 92.75 121 GLN A O 1
ATOM 956 N N . ILE A 1 122 ? 6.304 -16.547 17.023 1.00 89.31 122 ILE A N 1
ATOM 957 C CA . ILE A 1 122 ? 5.652 -17.042 18.239 1.00 89.31 122 ILE A CA 1
ATOM 958 C C . ILE A 1 122 ? 4.792 -18.247 17.870 1.00 89.31 122 ILE A C 1
ATOM 960 O O . ILE A 1 122 ? 3.929 -18.158 17.008 1.00 89.31 122 ILE A O 1
ATOM 964 N N . ALA A 1 123 ? 5.046 -19.399 18.499 1.00 88.31 123 ALA A N 1
ATOM 965 C CA . ALA A 1 123 ? 4.329 -20.650 18.218 1.00 88.31 123 ALA A CA 1
ATOM 966 C C . ALA A 1 123 ? 4.275 -21.046 16.720 1.00 88.31 123 ALA A C 1
ATOM 968 O O . ALA A 1 123 ? 3.364 -21.743 16.291 1.00 88.31 123 ALA A O 1
ATOM 969 N N . GLY A 1 124 ? 5.276 -20.636 15.933 1.00 88.44 124 GLY A N 1
ATOM 970 C CA . GLY A 1 124 ? 5.340 -20.903 14.493 1.00 88.44 124 GLY A CA 1
ATOM 971 C C . GLY A 1 124 ? 4.761 -19.796 13.610 1.00 88.44 124 GLY A C 1
ATOM 972 O O . GLY A 1 124 ? 5.002 -19.825 12.409 1.00 88.44 124 GLY A O 1
ATOM 973 N N . GLU A 1 125 ? 4.091 -18.800 14.185 1.00 90.31 125 GLU A N 1
ATOM 9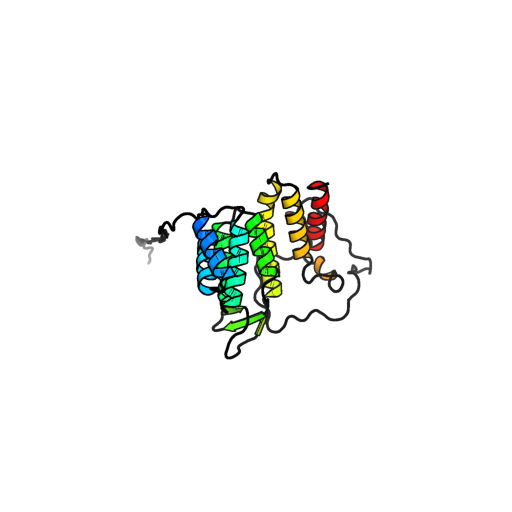74 C CA . GLU A 1 125 ? 3.453 -17.697 13.464 1.00 90.31 125 GLU A CA 1
ATOM 975 C C . GLU A 1 125 ? 4.232 -16.394 13.641 1.00 90.31 125 GLU A C 1
ATOM 977 O O . GLU A 1 125 ? 4.820 -16.137 14.692 1.00 90.31 125 GLU A O 1
ATOM 982 N N . PHE A 1 126 ? 4.251 -15.559 12.607 1.00 92.62 126 PHE A N 1
ATOM 983 C CA . PHE A 1 126 ? 4.804 -14.215 12.710 1.00 92.62 126 PHE A CA 1
ATOM 984 C C . PHE A 1 126 ? 3.809 -13.292 13.412 1.00 92.62 126 PHE A C 1
ATOM 986 O O . PHE A 1 126 ? 2.653 -13.196 13.007 1.00 92.62 126 PHE A O 1
ATOM 993 N N . GLN A 1 127 ? 4.280 -12.573 14.427 1.00 92.19 127 GLN A N 1
ATOM 994 C CA . GLN A 1 127 ? 3.549 -11.487 15.067 1.00 92.19 127 GLN A CA 1
ATOM 995 C C . GLN A 1 127 ? 4.322 -10.190 14.875 1.00 92.19 127 GLN A C 1
ATOM 997 O O . GLN A 1 127 ? 5.472 -10.073 15.308 1.00 92.19 127 GLN A O 1
ATOM 1002 N N . ARG A 1 128 ? 3.680 -9.227 14.211 1.00 92.88 128 ARG A N 1
ATOM 1003 C CA . ARG A 1 128 ? 4.235 -7.900 13.951 1.00 92.88 128 ARG A CA 1
ATOM 1004 C C . ARG A 1 128 ? 4.353 -7.096 15.247 1.00 92.88 128 ARG A C 1
ATOM 1006 O O . ARG A 1 128 ? 3.439 -7.092 16.068 1.00 92.88 128 ARG A O 1
ATOM 1013 N N . GLY A 1 129 ? 5.457 -6.372 15.388 1.00 90.19 129 GLY A N 1
ATOM 1014 C CA . GLY A 1 129 ? 5.743 -5.505 16.522 1.00 90.19 129 GLY A CA 1
ATOM 1015 C C . GLY A 1 129 ? 6.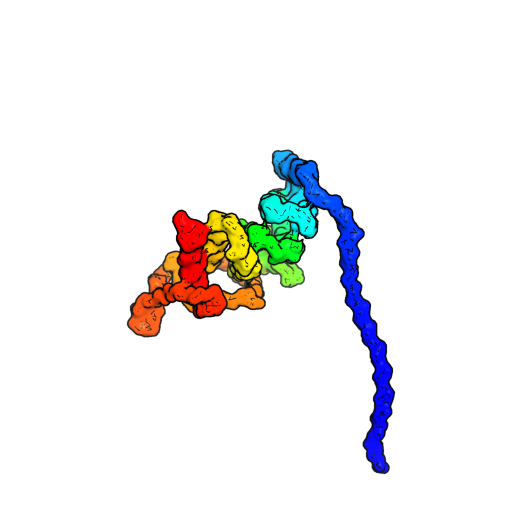347 -6.216 17.730 1.00 90.19 129 GLY A C 1
ATOM 1016 O O . GLY A 1 129 ? 6.909 -7.308 17.645 1.00 90.19 129 GLY A O 1
ATOM 1017 N N . GLY A 1 130 ? 6.302 -5.541 18.879 1.00 85.38 130 GLY A N 1
ATOM 1018 C CA . GLY A 1 130 ? 6.928 -6.020 20.110 1.00 85.38 130 GLY A CA 1
ATOM 1019 C C . GLY A 1 130 ? 6.182 -7.190 20.759 1.00 85.38 130 GLY A C 1
ATOM 1020 O O . GLY A 1 130 ? 4.970 -7.131 20.934 1.00 85.38 130 GLY A O 1
ATOM 1021 N N . HIS A 1 131 ? 6.912 -8.205 21.231 1.00 82.75 131 HIS A N 1
ATOM 1022 C CA . HIS A 1 131 ? 6.353 -9.308 22.019 1.00 82.75 131 HIS A CA 1
ATOM 1023 C C . HIS A 1 131 ? 6.969 -9.375 23.427 1.00 82.75 131 HIS A C 1
ATOM 1025 O O . HIS A 1 131 ? 8.192 -9.334 23.601 1.00 82.75 131 HIS A O 1
ATOM 1031 N N . ARG A 1 132 ? 6.129 -9.496 24.468 1.00 77.94 132 ARG A N 1
ATOM 1032 C CA . ARG A 1 132 ? 6.596 -9.670 25.856 1.00 77.94 132 ARG A CA 1
ATOM 1033 C C . ARG A 1 132 ? 7.087 -11.102 26.058 1.00 77.94 132 ARG A C 1
ATOM 1035 O O . ARG A 1 132 ? 6.312 -12.034 25.918 1.00 77.94 132 ARG A O 1
ATOM 1042 N N . GLY A 1 133 ? 8.346 -11.264 26.460 1.00 79.25 133 GLY A N 1
ATOM 1043 C CA . GLY A 1 133 ? 8.976 -12.583 26.632 1.00 79.25 133 GLY A CA 1
ATOM 1044 C C . GLY A 1 133 ? 9.998 -12.930 25.547 1.00 79.25 133 GLY A C 1
ATOM 1045 O O . GLY A 1 133 ? 10.635 -13.977 25.631 1.00 79.25 133 GLY A O 1
ATOM 1046 N N . GLY A 1 134 ? 10.210 -12.029 24.582 1.00 80.31 134 GLY A N 1
ATOM 1047 C CA . GLY A 1 134 ? 11.147 -12.235 23.484 1.00 80.31 134 GLY A CA 1
ATOM 1048 C C . GLY A 1 134 ? 10.635 -13.267 22.483 1.00 80.31 134 GLY A C 1
ATOM 1049 O O . GLY A 1 134 ? 9.441 -13.523 22.380 1.00 80.31 134 GLY A O 1
ATOM 1050 N N . GLY A 1 135 ? 11.552 -13.845 21.721 1.00 84.69 135 GLY A N 1
ATOM 1051 C CA . GLY A 1 135 ? 11.246 -14.789 20.656 1.00 84.69 135 GLY A CA 1
ATOM 1052 C C . GLY A 1 135 ? 12.314 -14.715 19.578 1.00 84.69 135 GLY A C 1
ATOM 1053 O O . GLY A 1 135 ? 13.250 -13.914 19.666 1.00 84.69 135 GLY A O 1
ATOM 1054 N N . LYS A 1 136 ? 12.170 -15.539 18.544 1.00 90.94 136 LYS A N 1
ATOM 1055 C CA . LYS A 1 136 ? 13.023 -15.420 17.366 1.00 90.94 136 LYS A CA 1
ATOM 1056 C C . LYS A 1 136 ? 12.618 -14.160 16.611 1.00 90.94 136 LYS A C 1
ATOM 1058 O O . LYS A 1 136 ? 11.476 -14.052 16.176 1.00 90.94 136 LYS A O 1
ATOM 1063 N N . TRP A 1 137 ? 13.540 -13.209 16.518 1.00 90.38 137 TRP A N 1
ATOM 1064 C CA . TRP A 1 137 ? 13.314 -11.957 15.808 1.00 90.38 137 TRP A CA 1
ATOM 1065 C C . TRP A 1 137 ? 13.176 -12.218 14.311 1.00 90.38 137 TRP A C 1
ATOM 1067 O O . TRP A 1 137 ? 14.003 -12.924 13.731 1.00 90.38 137 TRP A O 1
ATOM 1077 N N . MET A 1 138 ? 12.159 -11.617 13.706 1.00 93.44 138 MET A N 1
ATOM 1078 C CA . MET A 1 138 ? 11.838 -11.761 12.293 1.00 93.44 138 MET A CA 1
ATOM 1079 C C . MET A 1 138 ? 11.623 -10.393 11.646 1.00 93.44 138 MET A C 1
ATOM 1081 O O . MET A 1 138 ? 11.246 -9.422 12.310 1.00 93.44 138 MET A O 1
ATOM 1085 N N . ASN A 1 139 ? 11.805 -10.337 10.333 1.00 92.12 139 ASN A N 1
ATOM 1086 C CA . ASN A 1 139 ? 11.541 -9.172 9.514 1.00 92.12 139 ASN A CA 1
ATOM 1087 C C . ASN A 1 139 ? 10.633 -9.531 8.327 1.00 92.12 139 ASN A C 1
ATOM 1089 O O . ASN A 1 139 ? 10.798 -10.560 7.679 1.00 92.12 139 ASN A O 1
ATOM 1093 N N . SER A 1 140 ? 9.652 -8.680 8.050 1.00 94.12 140 SER A N 1
ATOM 1094 C CA . SER A 1 140 ? 8.659 -8.860 6.994 1.00 94.12 140 SER A CA 1
ATOM 1095 C C . SER A 1 140 ? 8.879 -7.939 5.800 1.00 94.12 140 SER A C 1
ATOM 1097 O O . SER A 1 140 ? 8.044 -7.934 4.906 1.00 94.12 140 SER A O 1
ATOM 1099 N N . LEU A 1 141 ? 9.961 -7.155 5.732 1.00 91.81 141 LEU A N 1
ATOM 1100 C CA . LEU A 1 141 ? 10.064 -6.063 4.761 1.00 91.81 141 LEU A CA 1
ATOM 1101 C C . LEU A 1 141 ? 9.947 -6.545 3.312 1.00 91.81 141 LEU A C 1
ATOM 1103 O O . LEU A 1 141 ? 9.188 -5.980 2.522 1.00 91.81 141 LEU A O 1
ATOM 1107 N N . GLN A 1 142 ? 10.685 -7.597 2.952 1.00 90.31 142 GLN A N 1
ATOM 1108 C CA . GLN A 1 142 ? 10.629 -8.131 1.595 1.00 90.31 142 GLN A CA 1
ATOM 1109 C C . GLN A 1 142 ? 9.259 -8.757 1.297 1.00 90.31 142 GLN A C 1
ATOM 1111 O O . GLN A 1 142 ? 8.736 -8.589 0.194 1.00 90.31 142 GLN A O 1
ATOM 1116 N N . ARG A 1 143 ? 8.652 -9.425 2.283 1.00 94.75 143 ARG A N 1
ATOM 1117 C CA . ARG A 1 143 ? 7.299 -9.986 2.191 1.00 94.75 143 ARG A 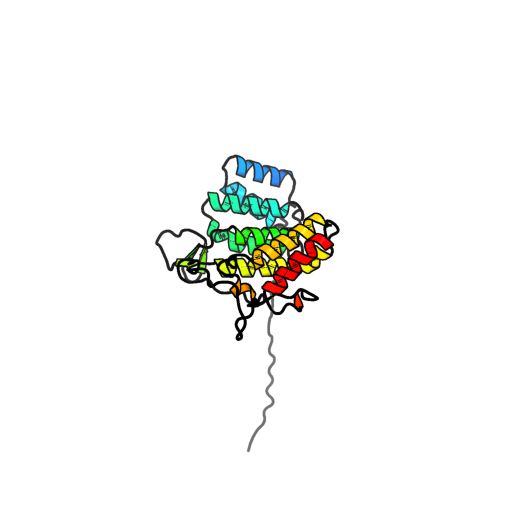CA 1
ATOM 1118 C C . ARG A 1 143 ? 6.242 -8.905 1.991 1.00 94.75 143 ARG A C 1
ATOM 1120 O O . ARG A 1 143 ? 5.461 -9.007 1.049 1.00 94.75 143 ARG A O 1
ATOM 1127 N N . ASP A 1 144 ? 6.264 -7.856 2.803 1.00 96.31 144 ASP A N 1
ATOM 1128 C CA . ASP A 1 144 ? 5.349 -6.716 2.734 1.00 96.31 144 ASP A CA 1
ATOM 1129 C C . ASP A 1 144 ? 5.486 -5.998 1.383 1.00 96.31 144 ASP A C 1
ATOM 1131 O O . ASP A 1 144 ? 4.481 -5.714 0.729 1.00 96.31 144 ASP A O 1
ATOM 1135 N N . ARG A 1 145 ? 6.721 -5.804 0.890 1.00 95.19 145 ARG A N 1
ATOM 1136 C CA . ARG A 1 145 ? 6.971 -5.261 -0.455 1.00 95.19 145 ARG A CA 1
ATOM 1137 C C . ARG A 1 145 ? 6.357 -6.134 -1.544 1.00 95.19 145 ARG A C 1
ATOM 1139 O O . ARG A 1 145 ? 5.682 -5.612 -2.430 1.00 95.19 145 ARG A O 1
ATOM 1146 N N . VAL A 1 146 ? 6.592 -7.447 -1.519 1.00 96.69 146 VAL A N 1
ATOM 1147 C CA . VAL A 1 146 ? 6.017 -8.358 -2.522 1.00 96.69 146 VAL A CA 1
ATOM 1148 C C . VAL A 1 146 ? 4.493 -8.353 -2.443 1.00 96.69 146 VAL A C 1
ATOM 1150 O O . VAL A 1 146 ? 3.841 -8.280 -3.485 1.00 96.69 146 VAL A O 1
ATOM 1153 N N . ARG A 1 147 ? 3.914 -8.345 -1.237 1.00 98.31 147 ARG A N 1
ATOM 1154 C CA . ARG A 1 147 ? 2.460 -8.291 -1.074 1.00 98.31 147 ARG A CA 1
ATOM 1155 C C . ARG A 1 147 ? 1.867 -6.995 -1.617 1.00 98.31 147 ARG A C 1
ATOM 1157 O O . ARG A 1 147 ? 0.889 -7.041 -2.361 1.00 98.31 147 ARG A O 1
ATOM 1164 N N . ALA A 1 148 ? 2.494 -5.855 -1.333 1.00 98.44 148 ALA A N 1
ATOM 1165 C CA . ALA A 1 148 ? 2.112 -4.569 -1.905 1.00 98.44 148 ALA A CA 1
ATOM 1166 C C . ALA A 1 148 ? 2.147 -4.607 -3.444 1.00 98.44 148 ALA A C 1
ATOM 1168 O O . ALA A 1 148 ? 1.190 -4.192 -4.094 1.00 98.44 148 ALA A O 1
ATOM 1169 N N . LEU A 1 149 ? 3.198 -5.175 -4.049 1.00 98.25 149 LEU A N 1
ATOM 1170 C CA . LEU A 1 149 ? 3.294 -5.329 -5.506 1.00 98.25 149 LEU A CA 1
ATOM 1171 C C . LEU A 1 149 ? 2.206 -6.251 -6.083 1.00 98.25 149 LEU A C 1
ATOM 1173 O O . LEU A 1 149 ? 1.689 -5.961 -7.159 1.00 98.25 149 LEU A O 1
ATOM 1177 N N . GLN A 1 150 ? 1.831 -7.326 -5.382 1.00 98.69 150 GLN A N 1
ATOM 1178 C CA . GLN A 1 150 ? 0.722 -8.201 -5.784 1.00 98.69 150 GLN A CA 1
ATOM 1179 C C . GLN A 1 150 ? -0.620 -7.459 -5.787 1.00 98.69 150 GLN A C 1
ATOM 1181 O O . GLN A 1 150 ? -1.378 -7.568 -6.749 1.00 98.69 150 GLN A O 1
ATOM 1186 N N . LEU A 1 151 ? -0.903 -6.674 -4.743 1.00 98.88 151 LEU A N 1
ATOM 1187 C CA . LEU A 1 151 ? -2.124 -5.867 -4.644 1.00 98.88 151 LEU A CA 1
ATOM 1188 C C . LEU A 1 151 ? -2.190 -4.809 -5.755 1.00 98.88 151 LEU A C 1
ATOM 1190 O O . LEU A 1 151 ? -3.228 -4.641 -6.395 1.00 98.88 151 LEU A O 1
ATOM 1194 N N . MET A 1 152 ? -1.066 -4.150 -6.050 1.00 98.75 152 MET A N 1
ATOM 1195 C CA . MET A 1 152 ? -0.977 -3.215 -7.176 1.00 98.75 152 MET A CA 1
ATOM 1196 C C . MET A 1 152 ? -1.135 -3.930 -8.526 1.00 98.75 152 MET A C 1
ATOM 1198 O O . MET A 1 152 ? -1.830 -3.433 -9.407 1.00 98.75 152 MET A O 1
ATOM 1202 N N . GLN A 1 153 ? -0.566 -5.125 -8.705 1.00 98.50 153 GLN A N 1
ATOM 1203 C CA . GLN A 1 153 ? -0.772 -5.911 -9.925 1.00 98.50 153 GLN A CA 1
ATOM 1204 C C . GLN A 1 153 ? -2.247 -6.298 -10.109 1.00 98.50 153 GLN A C 1
ATOM 1206 O O . GLN A 1 153 ? -2.767 -6.211 -11.219 1.00 98.50 153 GLN A O 1
ATOM 1211 N N . GLN A 1 154 ? -2.928 -6.686 -9.030 1.00 98.50 154 GLN A N 1
ATOM 1212 C CA . GLN A 1 154 ? -4.359 -6.986 -9.039 1.00 98.50 154 GLN A CA 1
ATOM 1213 C C . GLN A 1 154 ? -5.202 -5.748 -9.384 1.00 98.50 154 GLN A C 1
ATOM 1215 O O . GLN A 1 154 ? -6.170 -5.851 -10.137 1.00 98.50 154 GLN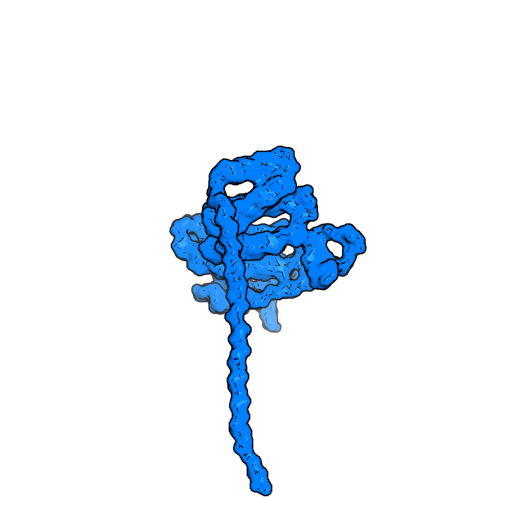 A O 1
ATOM 1220 N N . GLY A 1 155 ? -4.834 -4.576 -8.857 1.00 98.56 155 GLY A N 1
ATOM 1221 C CA . GLY A 1 155 ? -5.533 -3.315 -9.111 1.00 98.56 155 GLY A CA 1
ATOM 1222 C C . GLY A 1 155 ? -5.291 -2.725 -10.504 1.00 98.56 155 GLY A C 1
ATOM 1223 O O . GLY A 1 155 ? -6.163 -2.033 -11.022 1.00 98.56 155 GLY A O 1
ATOM 1224 N N . LEU A 1 156 ? -4.150 -3.015 -11.136 1.00 98.38 156 LEU A N 1
ATOM 1225 C CA . LEU A 1 156 ? -3.745 -2.425 -12.416 1.00 98.38 156 LEU A CA 1
ATOM 1226 C C . LEU A 1 156 ? -4.806 -2.519 -13.532 1.00 98.38 156 LEU A C 1
ATOM 1228 O O . LEU A 1 156 ? -5.144 -1.470 -14.080 1.00 98.38 156 LEU A O 1
ATOM 1232 N N . PRO A 1 157 ? -5.374 -3.697 -13.876 1.00 98.12 157 PRO A N 1
ATOM 1233 C CA . PRO A 1 157 ? -6.367 -3.792 -14.950 1.00 98.12 157 PRO A CA 1
ATOM 1234 C C . PRO A 1 157 ? -7.660 -3.019 -14.661 1.00 98.12 157 PRO A C 1
ATOM 1236 O O . PRO A 1 157 ? -8.378 -2.685 -15.600 1.00 98.12 157 PRO A O 1
ATOM 1239 N N . LEU A 1 158 ? -7.959 -2.739 -13.390 1.00 98.31 158 LEU A N 1
ATOM 1240 C CA . LEU A 1 158 ? -9.123 -1.962 -12.963 1.00 98.31 158 LEU A CA 1
ATOM 1241 C C . LEU A 1 158 ? -8.819 -0.459 -12.993 1.00 98.31 158 LEU A C 1
ATOM 1243 O O . LEU A 1 158 ? -9.636 0.319 -13.472 1.00 98.31 158 LEU A O 1
ATOM 1247 N N . ALA A 1 159 ? -7.635 -0.059 -12.521 1.00 98.06 159 ALA A N 1
ATOM 1248 C CA . ALA A 1 159 ? -7.205 1.334 -12.494 1.00 98.06 159 ALA A CA 1
ATOM 1249 C C . ALA A 1 159 ? -7.118 1.927 -13.907 1.00 98.06 159 ALA A C 1
ATOM 1251 O O . ALA A 1 159 ? -7.594 3.029 -14.137 1.00 98.06 159 ALA A O 1
ATOM 1252 N N . ILE A 1 160 ? -6.582 1.189 -14.887 1.00 96.19 160 ILE A N 1
ATOM 1253 C CA . ILE A 1 160 ? -6.449 1.691 -16.270 1.00 96.19 160 ILE A CA 1
ATOM 1254 C C . ILE A 1 160 ? -7.790 1.929 -16.988 1.00 96.19 160 ILE A C 1
ATOM 1256 O O . ILE A 1 160 ? -7.796 2.522 -18.063 1.00 96.19 160 ILE A O 1
ATOM 1260 N N . GLN A 1 161 ? -8.901 1.438 -16.432 1.00 96.88 161 GLN A N 1
ATOM 1261 C CA . GLN A 1 161 ? -10.255 1.643 -16.961 1.00 96.88 161 GLN A CA 1
ATOM 1262 C C . GLN A 1 161 ? -10.976 2.818 -16.284 1.00 96.88 161 GLN A C 1
ATOM 1264 O O . GLN A 1 161 ? -12.077 3.171 -16.698 1.00 96.88 161 GLN A O 1
ATOM 1269 N N . ASP A 1 162 ? -10.392 3.395 -15.232 1.00 97.12 162 ASP A N 1
ATOM 1270 C CA . ASP A 1 162 ? -10.991 4.478 -14.458 1.00 97.12 162 ASP A CA 1
ATOM 1271 C C . ASP A 1 162 ? -10.816 5.823 -15.181 1.00 97.12 162 ASP A C 1
ATOM 1273 O O . ASP A 1 162 ? -9.752 6.123 -15.728 1.00 97.12 162 ASP A O 1
ATOM 1277 N N . GLU A 1 163 ? -11.864 6.645 -15.185 1.00 96.75 163 GLU A N 1
ATOM 1278 C CA . GLU A 1 163 ? -11.861 7.945 -15.869 1.00 96.75 163 GLU A CA 1
ATOM 1279 C C . GLU A 1 163 ? -11.122 9.034 -15.071 1.00 96.75 163 GLU A C 1
ATOM 1281 O O . GLU A 1 163 ? -10.755 10.071 -15.628 1.00 96.75 163 GLU A O 1
ATOM 1286 N N . ASP A 1 164 ? -10.869 8.806 -13.779 1.00 97.31 164 ASP A N 1
ATOM 1287 C CA . ASP A 1 164 ? -10.121 9.708 -12.902 1.00 97.31 164 ASP A CA 1
ATOM 1288 C C . ASP A 1 164 ? -8.615 9.637 -13.196 1.00 97.31 164 ASP A C 1
ATOM 1290 O O . ASP A 1 164 ? -7.820 9.028 -12.473 1.00 97.31 164 ASP A O 1
ATOM 1294 N N . ARG A 1 165 ? -8.222 10.258 -14.311 1.00 97.31 165 ARG A N 1
ATOM 1295 C CA . ARG A 1 165 ? -6.845 10.248 -14.823 1.00 97.31 165 ARG A CA 1
ATOM 1296 C C . ARG A 1 165 ? -5.802 10.651 -13.765 1.00 97.31 165 ARG A C 1
ATOM 1298 O O . ARG A 1 165 ? -4.812 9.923 -13.656 1.00 97.31 165 ARG A O 1
ATOM 1305 N N . PRO A 1 166 ? -6.000 11.704 -12.943 1.00 97.75 166 PRO A N 1
ATOM 1306 C CA . PRO A 1 166 ? -5.055 12.037 -11.876 1.00 97.75 166 PRO A CA 1
ATOM 1307 C C . PRO A 1 166 ? -4.868 10.905 -10.858 1.00 97.75 166 PRO A C 1
ATOM 1309 O O . PRO A 1 166 ? -3.735 10.580 -10.496 1.00 97.75 166 PRO A O 1
ATOM 1312 N N . ALA A 1 167 ? -5.949 10.252 -10.418 1.00 97.38 167 ALA A N 1
ATOM 1313 C CA . ALA A 1 167 ? -5.839 9.134 -9.483 1.00 97.38 167 ALA A CA 1
ATOM 1314 C C . ALA A 1 167 ? -5.143 7.918 -10.122 1.00 97.38 167 ALA A C 1
ATOM 1316 O O . ALA A 1 167 ? -4.309 7.271 -9.485 1.00 97.38 167 ALA A O 1
ATOM 1317 N N . VAL A 1 168 ? -5.406 7.638 -11.402 1.00 98.38 168 VAL A N 1
ATOM 1318 C CA . VAL A 1 168 ? -4.726 6.560 -12.142 1.00 98.38 168 VAL A CA 1
ATOM 1319 C C . VAL A 1 168 ? -3.234 6.866 -12.333 1.00 98.38 168 VAL A C 1
ATOM 1321 O O . VAL A 1 168 ? -2.395 5.966 -12.222 1.00 98.38 168 VAL A O 1
ATOM 1324 N N . ALA A 1 169 ? -2.860 8.123 -12.574 1.00 98.19 169 ALA A N 1
ATOM 1325 C CA . ALA A 1 169 ? -1.461 8.540 -12.641 1.00 98.19 169 ALA A CA 1
ATOM 1326 C C . ALA A 1 169 ? -0.751 8.357 -11.286 1.00 98.19 169 ALA A C 1
ATOM 1328 O O . ALA A 1 169 ? 0.355 7.808 -11.230 1.00 98.19 169 ALA A O 1
ATOM 1329 N N . GLN A 1 170 ? -1.410 8.723 -10.181 1.00 97.88 170 GLN A N 1
ATOM 1330 C CA . GLN A 1 170 ? -0.900 8.490 -8.825 1.00 97.88 170 GLN A CA 1
ATOM 1331 C C . GLN A 1 170 ? -0.735 7.000 -8.506 1.00 97.88 170 GLN A C 1
ATOM 1333 O O . GLN A 1 170 ? 0.272 6.618 -7.908 1.00 97.88 170 GLN A O 1
ATOM 1338 N N . PHE A 1 171 ? -1.654 6.146 -8.963 1.00 98.50 171 PHE A N 1
ATOM 1339 C CA . PHE A 1 171 ? -1.531 4.693 -8.838 1.00 98.50 171 PHE A CA 1
ATOM 1340 C C . PHE A 1 171 ? -0.246 4.166 -9.497 1.00 98.50 171 PHE A C 1
ATOM 1342 O O . PHE A 1 171 ? 0.507 3.404 -8.886 1.00 98.50 171 PHE A O 1
ATOM 1349 N N . HIS A 1 172 ? 0.062 4.617 -10.718 1.00 98.50 172 HIS A N 1
ATOM 1350 C CA . HIS A 1 172 ? 1.291 4.227 -11.421 1.00 98.50 172 HIS A CA 1
ATOM 1351 C C . HIS A 1 172 ? 2.550 4.730 -10.700 1.00 98.50 172 HIS A C 1
ATOM 1353 O O . HIS A 1 172 ? 3.533 3.992 -10.588 1.00 98.50 172 HIS A O 1
ATOM 1359 N N . LEU A 1 173 ? 2.521 5.952 -10.154 1.00 97.50 173 LEU A N 1
ATOM 1360 C CA . LEU A 1 173 ? 3.613 6.485 -9.332 1.00 97.50 173 LEU A CA 1
ATOM 1361 C C . LEU A 1 173 ? 3.826 5.663 -8.055 1.00 97.50 173 LEU A C 1
ATOM 1363 O O . LEU A 1 173 ? 4.967 5.336 -7.722 1.00 97.50 173 LEU A O 1
ATOM 1367 N N . ALA A 1 174 ? 2.750 5.289 -7.358 1.00 97.50 174 ALA A N 1
ATOM 1368 C CA . ALA A 1 174 ? 2.822 4.436 -6.176 1.00 97.50 174 ALA A CA 1
ATOM 1369 C C . ALA A 1 174 ? 3.406 3.055 -6.519 1.00 97.50 174 ALA A C 1
ATOM 1371 O O . ALA A 1 174 ? 4.298 2.572 -5.819 1.00 97.50 174 ALA A O 1
ATOM 1372 N N . PHE A 1 175 ? 2.991 2.461 -7.642 1.00 97.94 175 PHE A N 1
ATOM 1373 C CA . PHE A 1 175 ? 3.517 1.174 -8.099 1.00 97.94 175 PHE A CA 1
ATOM 1374 C C . PHE A 1 175 ? 5.018 1.262 -8.420 1.00 97.94 175 PHE A C 1
ATOM 1376 O O . PHE A 1 175 ? 5.813 0.435 -7.965 1.00 97.94 175 PHE A O 1
ATOM 1383 N N . ALA A 1 176 ? 5.439 2.315 -9.129 1.00 96.31 176 ALA A N 1
ATOM 1384 C CA . ALA A 1 176 ? 6.850 2.585 -9.394 1.00 96.31 176 ALA A CA 1
ATOM 1385 C C . ALA A 1 176 ? 7.657 2.757 -8.093 1.00 96.31 176 ALA A C 1
ATOM 1387 O O . ALA A 1 176 ? 8.753 2.208 -7.964 1.00 96.31 176 ALA A O 1
ATOM 1388 N N . ARG A 1 177 ? 7.108 3.469 -7.103 1.00 93.94 177 ARG A N 1
ATOM 1389 C CA . ARG A 1 177 ? 7.738 3.649 -5.787 1.00 93.94 177 ARG A CA 1
ATOM 1390 C C . ARG A 1 177 ? 7.955 2.314 -5.074 1.00 93.94 177 ARG A C 1
ATOM 1392 O O . ARG A 1 177 ? 9.032 2.110 -4.527 1.00 93.94 177 ARG A O 1
ATOM 1399 N N . PHE A 1 178 ? 6.987 1.398 -5.098 1.00 94.31 178 PHE A N 1
ATOM 1400 C CA . PHE A 1 178 ? 7.130 0.081 -4.459 1.00 94.31 178 PHE A CA 1
ATOM 1401 C C . PHE A 1 178 ? 8.156 -0.811 -5.161 1.00 94.31 178 PHE A C 1
ATOM 1403 O O . PHE A 1 178 ? 8.935 -1.498 -4.499 1.00 94.31 178 PHE A O 1
ATOM 1410 N N . LEU A 1 179 ? 8.229 -0.751 -6.494 1.00 92.62 179 LEU A N 1
ATOM 1411 C CA . LEU A 1 179 ? 9.267 -1.450 -7.259 1.00 92.62 179 LEU A CA 1
ATOM 1412 C C . LEU A 1 179 ? 10.668 -0.973 -6.858 1.00 92.62 179 LEU A C 1
ATOM 1414 O O . LEU A 1 179 ? 11.559 -1.800 -6.674 1.00 92.62 179 LEU A O 1
ATOM 1418 N N . ALA A 1 180 ? 10.835 0.333 -6.645 1.00 86.56 180 ALA A N 1
ATOM 1419 C CA . ALA A 1 180 ? 12.092 0.939 -6.215 1.00 86.56 180 ALA A CA 1
ATOM 1420 C C . ALA A 1 180 ? 12.339 0.884 -4.689 1.00 86.56 180 ALA A C 1
ATOM 1422 O O . ALA A 1 180 ? 13.422 1.255 -4.228 1.00 86.56 180 ALA A O 1
ATOM 1423 N N . TYR A 1 181 ? 11.361 0.449 -3.886 1.00 81.75 181 TYR A N 1
ATOM 1424 C CA . TYR A 1 181 ? 11.469 0.460 -2.427 1.00 81.75 181 TYR A CA 1
ATOM 1425 C C . TYR A 1 181 ? 12.523 -0.539 -1.946 1.00 81.75 181 TYR A C 1
ATOM 1427 O O . TYR A 1 181 ? 12.463 -1.722 -2.282 1.00 81.75 181 TYR A O 1
ATOM 1435 N N . GLY A 1 182 ? 13.482 -0.066 -1.144 1.00 67.00 182 GLY A N 1
ATOM 1436 C CA . GLY A 1 182 ? 14.636 -0.876 -0.740 1.00 67.00 182 GLY A CA 1
ATOM 1437 C C . GLY A 1 182 ? 15.544 -1.250 -1.921 1.00 67.00 182 GLY A C 1
ATOM 1438 O O . GLY A 1 182 ? 16.236 -2.255 -1.849 1.00 67.00 182 GLY A O 1
ATOM 1439 N N . GLN A 1 183 ? 15.474 -0.487 -3.024 1.00 63.31 183 GLN A N 1
ATOM 1440 C CA . GLN A 1 183 ? 16.235 -0.665 -4.273 1.00 63.31 183 GLN A CA 1
ATOM 1441 C C . GLN A 1 183 ? 16.841 0.671 -4.765 1.00 63.31 183 GLN A C 1
ATOM 1443 O O . GLN A 1 183 ? 17.006 0.887 -5.965 1.00 63.31 183 GLN A O 1
ATOM 1448 N N . GLY A 1 184 ? 17.099 1.617 -3.846 1.00 57.78 184 GLY A N 1
ATOM 1449 C CA . GLY A 1 184 ? 17.521 2.995 -4.152 1.00 57.78 184 GLY A CA 1
ATOM 1450 C C . GLY A 1 184 ? 18.927 3.112 -4.764 1.00 57.78 184 GLY A C 1
ATOM 1451 O O . GLY A 1 184 ? 19.526 2.124 -5.163 1.00 57.78 184 GLY A O 1
ATOM 1452 N N . ALA A 1 185 ? 19.506 4.319 -4.810 1.00 52.03 185 ALA A N 1
ATOM 1453 C CA . ALA A 1 185 ? 20.795 4.572 -5.486 1.00 52.03 185 ALA A CA 1
ATOM 1454 C C . ALA A 1 185 ? 21.955 3.642 -5.048 1.00 52.03 185 ALA A C 1
ATOM 1456 O O . ALA A 1 185 ? 22.834 3.340 -5.850 1.00 52.03 185 ALA A O 1
ATOM 1457 N N . ALA A 1 186 ? 21.945 3.159 -3.801 1.00 55.28 186 ALA A N 1
ATOM 1458 C CA . ALA A 1 186 ? 22.930 2.201 -3.290 1.00 55.28 186 ALA A CA 1
ATOM 1459 C C . ALA A 1 186 ? 22.678 0.738 -3.724 1.00 55.28 186 ALA A C 1
ATOM 1461 O O . ALA A 1 186 ? 23.590 -0.086 -3.670 1.00 55.28 186 ALA A O 1
ATOM 1462 N N . GLU A 1 187 ? 21.462 0.415 -4.173 1.00 69.44 187 GLU A N 1
ATOM 1463 C CA . GLU A 1 187 ? 20.985 -0.940 -4.479 1.00 69.44 187 GLU A CA 1
ATOM 1464 C C . GLU A 1 187 ? 20.316 -1.053 -5.864 1.00 69.44 187 GLU A C 1
ATOM 1466 O O . GLU A 1 187 ? 19.639 -2.037 -6.148 1.00 69.44 187 GLU A O 1
ATOM 1471 N N . ALA A 1 188 ? 20.556 -0.091 -6.764 1.00 73.06 188 ALA A N 1
ATOM 1472 C CA . ALA A 1 188 ? 19.972 -0.048 -8.111 1.00 73.06 188 ALA A CA 1
ATOM 1473 C C . ALA A 1 188 ? 20.221 -1.332 -8.928 1.00 73.06 188 ALA A C 1
ATOM 1475 O O . ALA A 1 188 ? 19.432 -1.686 -9.800 1.00 73.06 188 ALA A O 1
ATOM 1476 N N . TRP A 1 189 ? 21.290 -2.071 -8.610 1.00 74.75 189 TRP A N 1
ATOM 1477 C CA . TRP A 1 189 ? 21.595 -3.372 -9.203 1.00 74.75 189 TRP A CA 1
ATOM 1478 C C . TRP A 1 189 ? 20.484 -4.413 -9.018 1.00 74.75 189 TRP A C 1
ATOM 1480 O O . TRP A 1 189 ? 20.363 -5.313 -9.846 1.00 74.75 189 TRP A O 1
ATOM 1490 N N . ARG A 1 190 ? 19.657 -4.300 -7.976 1.00 80.12 190 ARG A N 1
ATOM 1491 C CA . ARG A 1 190 ? 18.562 -5.236 -7.699 1.00 80.12 190 ARG A CA 1
ATOM 1492 C C . ARG A 1 190 ? 17.366 -5.070 -8.642 1.00 80.12 190 ARG A C 1
ATOM 1494 O O . ARG A 1 190 ? 16.620 -6.026 -8.831 1.00 80.12 190 ARG A O 1
ATOM 1501 N N . LEU A 1 191 ? 17.222 -3.918 -9.310 1.00 88.25 191 LEU A N 1
ATOM 1502 C CA . LEU A 1 191 ? 16.207 -3.718 -10.357 1.00 88.25 191 LEU A CA 1
ATOM 1503 C C . LEU A 1 191 ? 16.443 -4.601 -11.593 1.00 88.25 191 LEU A C 1
ATOM 1505 O O . LEU A 1 191 ? 15.562 -4.725 -12.437 1.00 88.25 191 LEU A O 1
ATOM 1509 N N . GLN A 1 192 ? 17.610 -5.235 -11.710 1.00 87.50 192 GLN A N 1
ATOM 1510 C CA . GLN A 1 192 ? 17.889 -6.213 -12.763 1.00 87.50 192 GLN A CA 1
ATOM 1511 C C . GLN A 1 192 ? 17.172 -7.550 -12.542 1.00 87.50 192 GLN A C 1
ATOM 1513 O O . GLN A 1 192 ? 17.033 -8.329 -13.481 1.00 87.50 192 GLN A O 1
ATOM 1518 N N . THR A 1 193 ? 16.699 -7.827 -11.328 1.00 88.69 193 THR A N 1
ATOM 1519 C CA . THR A 1 193 ? 15.929 -9.036 -11.033 1.00 88.69 193 THR A CA 1
ATOM 1520 C C . THR A 1 193 ? 14.451 -8.791 -11.320 1.00 88.69 193 THR A C 1
ATOM 1522 O O . THR A 1 193 ? 13.935 -7.694 -11.107 1.00 88.69 193 THR A O 1
ATOM 1525 N N . LYS A 1 194 ? 13.740 -9.816 -11.792 1.00 93.69 194 LYS A N 1
ATOM 1526 C CA . LYS A 1 194 ? 12.275 -9.814 -11.841 1.00 93.69 194 LYS A CA 1
ATOM 1527 C C . LYS A 1 194 ? 11.754 -10.426 -10.551 1.00 93.69 194 LYS A C 1
ATOM 1529 O O . LYS A 1 194 ? 11.927 -11.624 -10.344 1.00 93.69 194 LYS A O 1
ATOM 1534 N N . THR A 1 195 ? 11.125 -9.623 -9.696 1.00 93.31 195 THR A N 1
ATOM 1535 C CA . THR A 1 195 ? 10.437 -10.169 -8.521 1.00 93.31 195 THR A CA 1
ATOM 1536 C C . THR A 1 195 ? 9.329 -11.106 -9.005 1.00 93.31 195 THR A C 1
ATOM 1538 O O . THR A 1 195 ? 8.485 -10.705 -9.821 1.00 93.31 195 THR A O 1
ATOM 1541 N N . ASP A 1 196 ? 9.335 -12.348 -8.521 1.00 94.94 196 ASP A N 1
ATOM 1542 C CA . ASP A 1 196 ? 8.229 -13.275 -8.736 1.00 94.94 196 ASP A CA 1
ATOM 1543 C C . ASP A 1 196 ? 7.046 -12.852 -7.860 1.00 94.94 196 ASP A C 1
ATOM 1545 O O . ASP A 1 196 ? 7.136 -12.845 -6.636 1.00 94.94 196 ASP A O 1
ATOM 1549 N N . LEU A 1 197 ? 5.950 -12.448 -8.501 1.00 96.12 197 LEU A N 1
ATOM 1550 C CA . LEU A 1 197 ? 4.733 -12.007 -7.818 1.00 96.12 197 LEU A CA 1
ATOM 1551 C C . LEU A 1 197 ? 3.735 -13.155 -7.617 1.00 96.12 197 LEU A C 1
ATOM 1553 O O . LEU A 1 197 ? 2.704 -12.943 -6.987 1.00 96.12 197 LEU A O 1
ATOM 1557 N N . ALA A 1 198 ? 4.020 -14.368 -8.103 1.00 96.06 198 ALA A N 1
ATOM 1558 C CA . ALA A 1 198 ? 3.187 -15.543 -7.844 1.00 96.06 198 ALA A CA 1
ATOM 1559 C C . ALA A 1 198 ? 3.429 -16.146 -6.450 1.00 96.06 198 ALA A C 1
ATOM 1561 O O . ALA A 1 198 ? 2.588 -16.890 -5.947 1.00 96.06 198 ALA A O 1
ATOM 1562 N N . VAL A 1 199 ? 4.559 -15.817 -5.819 1.00 94.62 199 VAL A N 1
ATOM 1563 C CA . VAL A 1 199 ? 4.966 -16.359 -4.522 1.00 94.62 199 VAL A CA 1
ATOM 1564 C C . VAL A 1 199 ? 5.162 -15.220 -3.535 1.00 94.62 199 VAL A C 1
ATOM 1566 O O . VAL A 1 199 ? 5.879 -14.262 -3.805 1.00 94.62 199 VAL A O 1
ATOM 1569 N N . LEU A 1 200 ? 4.533 -15.338 -2.368 1.00 95.19 200 LEU A N 1
ATOM 1570 C CA . LEU A 1 200 ? 4.795 -14.448 -1.247 1.00 95.19 200 LEU A CA 1
ATOM 1571 C C . LEU A 1 200 ? 5.973 -15.029 -0.442 1.00 95.19 200 LEU A C 1
ATOM 1573 O O . LEU A 1 200 ? 5.840 -16.153 0.046 1.00 95.19 200 LEU A O 1
ATOM 1577 N N . PRO A 1 201 ? 7.120 -14.333 -0.324 1.00 93.25 201 PRO A N 1
ATOM 1578 C CA . PRO A 1 201 ? 8.284 -14.879 0.365 1.00 93.25 201 PRO A CA 1
ATOM 1579 C C . PRO A 1 201 ? 8.015 -15.029 1.865 1.00 93.25 201 PRO A C 1
ATOM 1581 O O . PRO A 1 201 ? 7.166 -14.336 2.438 1.00 93.25 201 PRO A O 1
ATOM 1584 N N . ASP A 1 202 ? 8.747 -15.940 2.499 1.00 93.44 202 ASP A N 1
ATOM 1585 C CA . ASP A 1 202 ? 8.741 -16.087 3.952 1.00 93.44 202 ASP A CA 1
ATOM 1586 C C . ASP A 1 202 ? 9.336 -14.859 4.654 1.00 93.44 202 ASP A C 1
ATOM 1588 O O . ASP A 1 202 ? 9.888 -13.949 4.032 1.00 93.44 202 ASP A O 1
ATOM 1592 N N . TYR A 1 203 ? 9.171 -14.824 5.974 1.00 93.19 203 TYR A N 1
ATOM 1593 C CA . TYR A 1 203 ? 9.778 -13.815 6.833 1.00 93.19 203 TYR A CA 1
ATOM 1594 C C . TYR A 1 203 ? 11.285 -14.060 6.967 1.00 93.19 203 TYR A C 1
ATOM 1596 O O . TYR A 1 203 ? 11.723 -15.198 7.144 1.00 93.19 203 TYR A O 1
ATOM 1604 N N . ASP A 1 204 ? 12.067 -12.986 6.948 1.00 90.06 204 ASP A N 1
ATOM 1605 C CA . ASP A 1 204 ? 13.515 -13.035 7.120 1.00 90.06 204 ASP A CA 1
ATOM 1606 C C . ASP A 1 204 ? 13.879 -13.154 8.606 1.00 90.06 204 ASP A C 1
ATOM 1608 O O . ASP A 1 204 ? 13.239 -12.552 9.470 1.00 90.06 204 ASP A O 1
ATOM 1612 N N . GLU A 1 205 ? 14.923 -13.914 8.932 1.00 89.19 205 GLU A N 1
ATOM 1613 C CA . GLU A 1 205 ? 15.429 -13.998 10.305 1.00 89.19 205 GLU A CA 1
ATOM 1614 C C . GLU A 1 205 ? 16.311 -12.788 10.650 1.00 89.19 205 GLU A C 1
ATOM 1616 O O . GLU A 1 205 ? 17.230 -12.441 9.908 1.00 89.19 205 GLU A O 1
ATOM 1621 N N . GLY A 1 206 ? 16.103 -12.196 11.829 1.00 81.38 206 GLY A N 1
ATOM 1622 C CA . GLY A 1 206 ? 16.944 -11.110 12.340 1.00 81.38 206 GLY A CA 1
ATOM 1623 C C . GLY A 1 206 ? 16.582 -9.714 11.819 1.00 81.38 206 GLY A C 1
ATOM 1624 O O . GLY A 1 206 ? 15.497 -9.475 11.292 1.00 81.38 206 GLY A O 1
ATOM 1625 N N . TYR A 1 207 ? 17.467 -8.745 12.068 1.00 67.00 207 TYR A N 1
ATOM 1626 C CA . TYR A 1 207 ? 17.244 -7.355 11.665 1.00 67.00 207 TYR A CA 1
ATOM 1627 C C . TYR A 1 207 ? 17.433 -7.181 10.162 1.00 67.00 207 TYR A C 1
ATOM 1629 O O . TYR A 1 207 ? 18.369 -7.729 9.577 1.00 67.00 207 TYR A O 1
ATOM 1637 N N . PHE A 1 208 ? 16.609 -6.325 9.558 1.00 64.00 208 PHE A N 1
ATOM 1638 C CA . PHE A 1 208 ? 16.895 -5.843 8.216 1.00 64.00 208 PHE A CA 1
ATOM 1639 C C . PHE A 1 208 ? 18.173 -4.994 8.236 1.00 64.00 208 PHE A C 1
ATOM 1641 O O . PHE A 1 208 ? 18.207 -3.903 8.808 1.00 64.00 208 PHE A O 1
ATOM 1648 N N . TYR A 1 209 ? 19.230 -5.497 7.603 1.00 58.44 209 TYR A N 1
ATOM 1649 C CA . TYR A 1 209 ? 20.452 -4.744 7.355 1.00 58.44 209 TYR A CA 1
ATOM 1650 C C . TYR A 1 209 ? 20.390 -4.142 5.949 1.00 58.44 209 TYR A C 1
ATOM 1652 O O . TYR A 1 209 ? 20.423 -4.870 4.958 1.00 58.44 209 TYR A O 1
ATOM 1660 N N . TYR A 1 210 ? 20.357 -2.809 5.850 1.00 54.94 210 TYR A N 1
ATOM 1661 C CA . TYR A 1 210 ? 20.685 -2.137 4.591 1.00 54.94 210 TYR A CA 1
ATOM 1662 C C . TYR A 1 210 ? 22.131 -2.495 4.220 1.00 54.94 210 TYR A C 1
ATOM 1664 O O . TYR A 1 210 ? 23.048 -2.304 5.024 1.00 54.94 210 TYR A O 1
ATOM 1672 N N . GLY A 1 211 ? 22.335 -3.059 3.028 1.00 50.62 211 GLY A N 1
ATOM 1673 C CA . GLY A 1 211 ? 23.652 -3.475 2.555 1.00 50.62 211 GLY A CA 1
ATOM 1674 C C . GLY A 1 211 ? 24.642 -2.305 2.535 1.00 50.62 211 GLY A C 1
ATOM 1675 O O . GLY A 1 211 ? 24.315 -1.206 2.092 1.00 50.62 211 GLY A O 1
ATOM 1676 N N . GLY A 1 212 ? 25.856 -2.546 3.042 1.00 56.25 212 GLY A N 1
ATOM 1677 C CA . GLY A 1 212 ? 26.951 -1.573 3.051 1.00 56.25 212 GLY A CA 1
ATOM 1678 C C . GLY A 1 212 ? 27.417 -1.138 1.653 1.00 56.25 212 GLY A C 1
ATOM 1679 O O . GLY A 1 212 ? 27.071 -1.770 0.663 1.00 56.25 212 GLY A O 1
ATOM 1680 N N . GLN A 1 213 ? 28.210 -0.053 1.635 1.00 55.25 213 GLN A N 1
ATOM 1681 C CA . GLN A 1 213 ? 28.844 0.657 0.503 1.00 55.25 213 GLN A CA 1
ATOM 1682 C C . GLN A 1 213 ? 28.232 0.447 -0.896 1.00 55.25 213 GLN A C 1
ATOM 1684 O O . GLN A 1 213 ? 28.338 -0.619 -1.498 1.00 55.25 213 GLN A O 1
ATOM 1689 N N . THR A 1 214 ? 27.703 1.539 -1.462 1.00 56.72 214 THR A N 1
ATOM 1690 C CA . THR A 1 214 ? 27.235 1.658 -2.850 1.00 56.72 214 THR A CA 1
ATOM 1691 C C . THR A 1 214 ? 28.173 0.945 -3.828 1.00 56.72 214 THR A C 1
ATOM 1693 O O . THR A 1 214 ? 29.296 1.392 -4.050 1.00 56.72 214 THR A O 1
ATOM 1696 N N . ARG A 1 215 ? 27.701 -0.143 -4.451 1.00 61.94 215 ARG A N 1
ATOM 1697 C CA . ARG A 1 215 ? 28.476 -0.951 -5.418 1.00 61.94 215 ARG A CA 1
ATOM 1698 C C . ARG A 1 215 ? 28.620 -0.303 -6.806 1.00 61.94 215 ARG A C 1
ATOM 1700 O O . ARG A 1 215 ? 29.075 -0.954 -7.738 1.00 61.94 215 ARG A O 1
ATOM 1707 N N . GLY A 1 216 ? 28.261 0.974 -6.940 1.00 66.50 216 GLY A N 1
ATOM 1708 C CA . GLY A 1 216 ? 28.174 1.664 -8.226 1.00 66.50 216 GLY A CA 1
ATOM 1709 C C . GLY A 1 216 ? 26.932 1.263 -9.027 1.00 66.50 216 GLY A C 1
ATOM 1710 O O . GLY A 1 216 ? 26.089 0.493 -8.561 1.00 66.50 216 GLY A O 1
ATOM 1711 N N . ALA A 1 217 ? 26.796 1.831 -10.227 1.00 73.31 217 ALA A N 1
ATOM 1712 C CA . ALA A 1 217 ? 25.734 1.454 -11.153 1.00 73.31 217 ALA A CA 1
ATOM 1713 C C . ALA A 1 217 ? 25.951 0.012 -11.651 1.00 73.31 217 ALA A C 1
ATOM 1715 O O . ALA A 1 217 ? 27.102 -0.389 -11.841 1.00 73.31 217 ALA A O 1
ATOM 1716 N N . PRO A 1 218 ? 24.879 -0.768 -11.871 1.00 78.50 218 PRO A N 1
ATOM 1717 C CA . PRO A 1 218 ? 25.015 -2.106 -12.428 1.00 78.50 218 PRO A CA 1
ATOM 1718 C C . PRO A 1 218 ? 25.658 -2.067 -13.815 1.00 78.50 218 PRO A C 1
ATOM 1720 O O . PRO A 1 218 ? 25.298 -1.229 -14.646 1.00 78.50 218 PRO A O 1
ATOM 1723 N N . VAL A 1 219 ? 26.584 -2.995 -14.050 1.00 83.44 219 VAL A N 1
ATOM 1724 C CA . VAL A 1 219 ? 27.251 -3.196 -15.337 1.00 83.44 219 VAL A CA 1
ATOM 1725 C C . VAL A 1 219 ? 27.047 -4.622 -15.842 1.00 83.44 219 VAL A C 1
ATOM 1727 O O . VAL A 1 219 ? 26.815 -5.531 -15.042 1.00 83.44 219 VAL A O 1
ATOM 1730 N N . ASP A 1 220 ? 27.102 -4.804 -17.159 1.00 82.94 220 ASP A N 1
ATOM 1731 C CA . ASP A 1 220 ? 27.119 -6.122 -17.796 1.00 82.94 220 ASP A CA 1
ATOM 1732 C C . ASP A 1 220 ? 28.479 -6.832 -17.612 1.00 82.94 220 ASP A C 1
ATOM 1734 O O . ASP A 1 220 ? 29.372 -6.343 -16.911 1.00 82.94 220 ASP A O 1
ATOM 1738 N N . ALA A 1 221 ? 28.633 -8.017 -18.211 1.00 85.44 221 ALA A N 1
ATOM 1739 C CA . ALA A 1 221 ? 29.866 -8.803 -18.114 1.00 85.44 221 ALA A CA 1
ATOM 1740 C C . ALA A 1 221 ? 31.079 -8.083 -18.736 1.00 85.44 221 ALA A C 1
ATOM 1742 O O . ALA A 1 221 ? 32.221 -8.348 -18.359 1.00 85.44 221 ALA A O 1
ATOM 1743 N N . GLU A 1 222 ? 30.827 -7.154 -19.656 1.00 87.88 222 GLU A N 1
ATOM 1744 C CA . GLU A 1 222 ? 31.809 -6.341 -20.363 1.00 87.88 222 GLU A CA 1
ATOM 1745 C C . GLU A 1 222 ? 32.100 -5.002 -19.655 1.00 87.88 222 GLU A C 1
ATOM 1747 O O . GLU A 1 222 ? 32.996 -4.266 -20.074 1.00 87.88 222 GLU A O 1
ATOM 1752 N N . GLY A 1 223 ? 31.392 -4.689 -18.565 1.00 85.75 223 GLY A N 1
ATOM 1753 C CA . GLY A 1 223 ? 31.571 -3.463 -17.788 1.00 85.75 223 GLY A CA 1
ATOM 1754 C C . GLY A 1 223 ? 30.774 -2.256 -18.297 1.00 85.75 223 GLY A C 1
ATOM 1755 O O . GLY A 1 223 ? 30.994 -1.144 -17.811 1.00 85.75 223 GLY A O 1
ATOM 1756 N N . ASN A 1 224 ? 29.844 -2.435 -19.240 1.00 87.81 224 ASN A N 1
ATOM 1757 C CA . ASN A 1 224 ? 28.975 -1.355 -19.710 1.00 87.81 224 ASN A CA 1
ATOM 1758 C C . ASN A 1 224 ? 27.793 -1.147 -18.755 1.00 87.81 224 ASN A C 1
ATOM 1760 O O . ASN A 1 224 ? 27.256 -2.125 -18.236 1.00 87.81 224 ASN A O 1
ATOM 1764 N N . PRO A 1 225 ? 27.315 0.096 -18.558 1.00 85.81 225 PRO A N 1
ATOM 1765 C CA . PRO A 1 225 ? 26.130 0.355 -17.748 1.00 85.81 225 PRO A CA 1
ATOM 1766 C C . PRO A 1 225 ? 24.897 -0.408 -18.244 1.00 85.81 225 PRO A C 1
ATOM 1768 O O . PRO A 1 225 ? 24.561 -0.375 -19.430 1.00 85.81 225 PRO A O 1
ATOM 1771 N N . VAL A 1 226 ? 24.177 -1.038 -17.318 1.00 84.75 226 VAL A N 1
ATOM 1772 C CA . VAL A 1 226 ? 22.913 -1.711 -17.622 1.00 84.75 226 VAL A CA 1
ATOM 1773 C C . VAL A 1 226 ? 21.788 -0.683 -17.689 1.00 84.75 226 VAL A C 1
ATOM 1775 O O . VAL A 1 226 ? 21.500 0.018 -16.718 1.00 84.75 226 VAL A O 1
ATOM 1778 N N . TYR A 1 227 ? 21.117 -0.621 -18.838 1.00 85.50 227 TYR A N 1
ATOM 1779 C CA . TYR A 1 227 ? 19.944 0.224 -19.053 1.00 85.50 227 TYR A CA 1
ATOM 1780 C C . TYR A 1 227 ? 18.661 -0.608 -19.067 1.00 85.50 227 TYR A C 1
ATOM 1782 O O . TYR A 1 227 ? 18.571 -1.629 -19.748 1.00 85.50 227 TYR A O 1
ATOM 1790 N N . HIS A 1 228 ? 17.630 -0.127 -18.371 1.00 89.69 228 HIS A N 1
ATOM 1791 C CA . HIS A 1 228 ? 16.297 -0.726 -18.408 1.00 89.69 228 HIS A CA 1
ATOM 1792 C C . HIS A 1 228 ? 15.491 -0.173 -19.587 1.00 89.69 228 HIS A C 1
ATOM 1794 O O . HIS A 1 228 ? 15.273 1.040 -19.699 1.00 89.69 228 HIS A O 1
ATOM 1800 N N . LYS A 1 229 ? 15.028 -1.069 -20.460 1.00 92.94 229 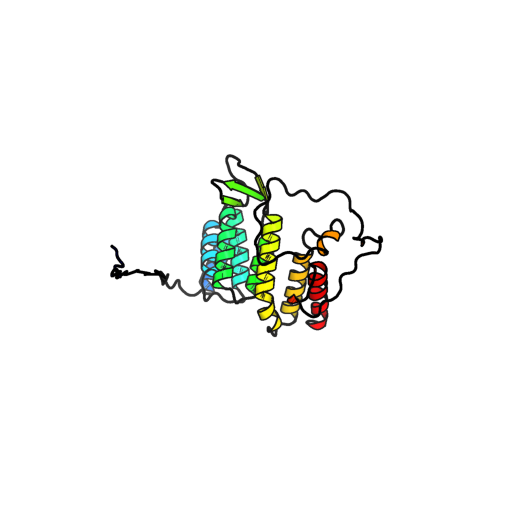LYS A N 1
ATOM 1801 C CA . LYS A 1 229 ? 14.155 -0.720 -21.585 1.00 92.94 229 LYS A CA 1
ATOM 1802 C C . LYS A 1 229 ? 12.748 -0.383 -21.084 1.00 92.94 229 LYS A C 1
ATOM 1804 O O . LYS A 1 229 ? 12.373 -0.718 -19.963 1.00 92.94 229 LYS A O 1
ATOM 1809 N N . ILE A 1 230 ? 11.967 0.306 -21.914 1.00 96.06 230 ILE A N 1
ATOM 1810 C CA . ILE A 1 230 ? 10.525 0.439 -21.685 1.00 96.06 230 ILE A CA 1
ATOM 1811 C C . ILE A 1 230 ? 9.869 -0.753 -22.392 1.00 96.06 230 ILE A C 1
ATOM 1813 O O . ILE A 1 230 ? 9.964 -0.827 -23.618 1.00 96.06 230 ILE A O 1
ATOM 1817 N N . PRO A 1 231 ? 9.264 -1.700 -21.659 1.00 96.56 231 PRO A N 1
ATOM 1818 C CA . PRO A 1 231 ? 8.586 -2.836 -22.265 1.00 96.56 231 PRO A CA 1
ATOM 1819 C C . PRO A 1 231 ? 7.253 -2.399 -22.894 1.00 96.56 231 PRO A C 1
ATOM 1821 O O . PRO A 1 231 ? 6.698 -1.355 -22.545 1.00 96.56 231 PRO A O 1
ATOM 1824 N N . GLU A 1 232 ? 6.715 -3.214 -23.802 1.00 94.25 232 GLU A N 1
ATOM 1825 C CA . GLU A 1 232 ? 5.425 -2.947 -24.461 1.00 94.25 232 GLU A CA 1
ATOM 1826 C C . GLU A 1 232 ? 4.254 -2.994 -23.466 1.00 94.25 232 GLU A C 1
ATOM 1828 O O . GLU A 1 232 ? 3.328 -2.179 -23.519 1.00 94.25 232 GLU A O 1
ATOM 1833 N N . SER A 1 233 ? 4.333 -3.926 -22.517 1.00 94.50 233 SER A N 1
ATOM 1834 C CA . SER A 1 233 ? 3.343 -4.186 -21.470 1.00 94.50 233 SER A CA 1
ATOM 1835 C C . SER A 1 233 ? 4.015 -4.527 -20.136 1.00 94.50 233 SER A C 1
ATOM 1837 O O . SER A 1 233 ? 5.213 -4.834 -20.084 1.00 94.50 233 SER A O 1
ATOM 1839 N N . TRP A 1 234 ? 3.226 -4.521 -19.060 1.00 94.62 234 TRP A N 1
ATOM 1840 C CA . TRP A 1 234 ? 3.663 -4.976 -17.740 1.00 94.62 234 TRP A CA 1
ATOM 1841 C C . TRP A 1 234 ? 4.151 -6.434 -17.767 1.00 94.62 234 TRP A C 1
ATOM 1843 O O . TRP A 1 234 ? 5.168 -6.777 -17.161 1.00 94.62 234 TRP A O 1
ATOM 1853 N N . GLU A 1 235 ? 3.450 -7.286 -18.508 1.00 94.25 235 GLU A N 1
ATOM 1854 C CA . GLU A 1 235 ? 3.669 -8.728 -18.599 1.00 94.25 235 GLU A CA 1
ATOM 1855 C C . GLU A 1 235 ? 4.985 -9.051 -19.315 1.00 94.25 235 GLU A C 1
ATOM 1857 O O . GLU A 1 235 ? 5.725 -9.946 -18.893 1.00 94.25 235 GLU A O 1
ATOM 1862 N N . THR A 1 236 ? 5.304 -8.280 -20.361 1.00 96.56 236 THR A N 1
ATOM 1863 C CA . THR A 1 236 ? 6.523 -8.445 -21.172 1.00 96.56 236 THR A CA 1
ATOM 1864 C C . THR A 1 236 ? 7.802 -7.967 -20.489 1.00 96.56 236 THR A C 1
ATOM 1866 O O . THR A 1 236 ? 8.887 -8.246 -20.991 1.00 96.56 236 THR A O 1
ATOM 1869 N N . ALA A 1 237 ? 7.707 -7.2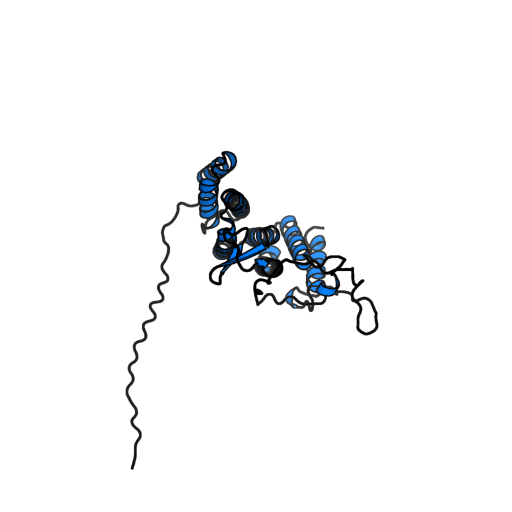68 -19.354 1.00 96.88 237 ALA A N 1
ATOM 1870 C CA . ALA A 1 237 ? 8.879 -6.796 -18.626 1.00 96.88 237 ALA A CA 1
ATOM 1871 C C . ALA A 1 237 ? 9.753 -7.974 -18.156 1.00 96.88 237 ALA A C 1
ATOM 1873 O O . ALA A 1 237 ? 9.280 -8.888 -17.470 1.00 96.88 237 ALA A O 1
ATOM 1874 N N . ALA A 1 238 ? 11.038 -7.944 -18.492 1.00 95.25 238 ALA A N 1
ATOM 1875 C CA . ALA A 1 238 ? 12.023 -8.950 -18.116 1.00 95.25 238 ALA A CA 1
ATOM 1876 C C . ALA A 1 238 ? 12.610 -8.714 -16.720 1.00 95.25 238 ALA A C 1
ATOM 1878 O O . ALA A 1 238 ? 13.116 -9.655 -16.118 1.00 95.25 238 ALA A O 1
ATOM 1879 N N . THR A 1 239 ? 12.534 -7.486 -16.196 1.00 94.81 239 THR A N 1
ATOM 1880 C CA . THR A 1 239 ? 13.107 -7.097 -14.896 1.00 94.81 239 THR A CA 1
ATOM 1881 C C . THR A 1 239 ? 12.200 -6.111 -14.153 1.00 94.81 239 THR A C 1
ATOM 1883 O O . THR A 1 239 ? 11.332 -5.472 -14.758 1.00 94.81 239 THR A O 1
ATOM 1886 N N . ASP A 1 240 ? 12.396 -5.947 -12.843 1.00 94.25 240 ASP A N 1
ATOM 1887 C CA . ASP A 1 240 ? 11.682 -4.924 -12.069 1.00 94.25 240 ASP A CA 1
ATOM 1888 C C . ASP A 1 240 ? 12.049 -3.499 -12.509 1.00 94.25 240 ASP A C 1
ATOM 1890 O O . ASP A 1 240 ? 11.219 -2.597 -12.420 1.00 94.25 240 ASP A O 1
ATOM 1894 N N . GLY A 1 241 ? 13.248 -3.287 -13.051 1.00 94.00 241 GLY A N 1
ATOM 1895 C CA . GLY A 1 241 ? 13.654 -2.018 -13.648 1.00 94.00 241 GLY A CA 1
ATOM 1896 C C . GLY A 1 241 ? 12.854 -1.679 -14.904 1.00 94.00 241 GLY A C 1
ATOM 1897 O O . GLY A 1 241 ? 12.455 -0.531 -15.091 1.00 94.00 241 GLY A O 1
ATOM 1898 N N . GLU A 1 242 ? 12.539 -2.673 -15.735 1.00 96.06 242 GLU A N 1
ATOM 1899 C CA . GLU A 1 242 ? 11.644 -2.489 -16.884 1.00 96.06 242 GLU A CA 1
ATOM 1900 C C . GLU A 1 242 ? 10.198 -2.230 -16.442 1.00 96.06 242 GLU A C 1
ATOM 1902 O O . GLU A 1 242 ? 9.549 -1.326 -16.970 1.00 96.06 242 GLU A O 1
ATOM 1907 N N . ARG A 1 243 ? 9.711 -2.944 -15.416 1.00 97.06 243 ARG A N 1
ATOM 1908 C CA . ARG A 1 243 ? 8.412 -2.666 -14.771 1.00 97.06 243 ARG A CA 1
ATOM 1909 C C . ARG A 1 243 ? 8.341 -1.241 -14.222 1.00 97.06 243 ARG A C 1
ATOM 1911 O O . ARG A 1 243 ? 7.350 -0.543 -14.417 1.00 97.06 243 ARG A O 1
ATOM 1918 N N . TRP A 1 244 ? 9.407 -0.789 -13.569 1.00 95.69 244 TRP A N 1
ATOM 1919 C CA . TRP A 1 244 ? 9.518 0.554 -13.012 1.00 95.69 244 TRP A CA 1
ATOM 1920 C C . TRP A 1 244 ? 9.494 1.619 -14.113 1.00 95.69 244 TRP A C 1
ATOM 1922 O O . TRP A 1 244 ? 8.701 2.561 -14.051 1.00 95.69 244 TRP A O 1
ATOM 1932 N N . ARG A 1 245 ? 10.294 1.432 -15.173 1.00 95.19 245 ARG A N 1
ATOM 1933 C CA . ARG A 1 245 ? 10.299 2.308 -16.356 1.00 95.19 245 ARG A CA 1
ATOM 1934 C C . ARG A 1 245 ? 8.939 2.352 -17.039 1.00 95.19 245 ARG A C 1
ATOM 1936 O O . ARG A 1 245 ? 8.505 3.436 -17.428 1.00 95.19 245 ARG A O 1
ATOM 1943 N N . PHE A 1 246 ? 8.266 1.211 -17.164 1.00 97.00 246 PHE A N 1
ATOM 1944 C CA . PHE A 1 246 ? 6.914 1.142 -17.703 1.00 97.00 246 PHE A CA 1
ATOM 1945 C C . PHE A 1 246 ? 5.965 2.021 -16.892 1.00 97.00 246 PHE A C 1
ATOM 1947 O O . PHE A 1 246 ? 5.359 2.928 -17.456 1.00 97.00 246 PHE A O 1
ATOM 1954 N N . MET A 1 247 ? 5.904 1.818 -15.572 1.00 97.62 247 MET A N 1
ATOM 1955 C CA . MET A 1 247 ? 5.003 2.562 -14.688 1.00 97.62 247 MET A CA 1
ATOM 1956 C C . MET A 1 247 ? 5.236 4.073 -14.760 1.00 97.62 247 MET A C 1
ATOM 1958 O O . MET A 1 247 ? 4.287 4.824 -14.960 1.00 97.62 247 MET A O 1
ATOM 1962 N N . LEU A 1 248 ? 6.493 4.524 -14.707 1.00 96.38 248 LEU A N 1
ATOM 1963 C CA . LEU A 1 248 ? 6.820 5.950 -14.818 1.00 96.38 248 LEU A CA 1
ATOM 1964 C C . LEU A 1 248 ? 6.469 6.554 -16.181 1.00 96.38 248 LEU A C 1
ATOM 1966 O O . LEU A 1 248 ? 6.032 7.698 -16.246 1.00 96.38 248 LEU A O 1
ATOM 1970 N N . THR A 1 249 ? 6.641 5.801 -17.270 1.00 96.44 249 THR A N 1
ATOM 1971 C CA . THR A 1 249 ? 6.338 6.300 -18.624 1.00 96.44 249 THR A CA 1
ATOM 1972 C C . THR A 1 249 ? 4.836 6.492 -18.837 1.00 96.44 249 THR A C 1
ATOM 1974 O O . THR A 1 249 ? 4.427 7.343 -19.625 1.00 96.44 249 THR A O 1
ATOM 1977 N N . ARG A 1 250 ? 3.995 5.728 -18.126 1.00 95.00 250 ARG A N 1
ATOM 1978 C CA . ARG A 1 250 ? 2.535 5.861 -18.206 1.00 95.00 250 ARG A CA 1
ATOM 1979 C C . ARG A 1 250 ? 2.024 7.159 -17.588 1.00 95.00 250 ARG A C 1
ATOM 1981 O O . ARG A 1 250 ? 1.057 7.701 -18.103 1.00 95.00 250 ARG A O 1
ATOM 1988 N N . VAL A 1 251 ? 2.686 7.683 -16.557 1.00 95.38 251 VAL A N 1
ATOM 1989 C CA . VAL A 1 251 ? 2.239 8.866 -15.801 1.00 95.38 251 VAL A CA 1
ATOM 1990 C C . VAL A 1 251 ? 1.960 10.080 -16.703 1.00 95.38 251 VAL A C 1
ATOM 1992 O O . VAL A 1 251 ? 0.801 10.472 -16.756 1.00 95.38 251 VAL A O 1
ATOM 1995 N N . PRO A 1 252 ? 2.919 10.625 -17.483 1.00 93.94 252 PRO A N 1
ATOM 1996 C CA . PRO A 1 252 ? 2.651 11.783 -18.347 1.00 93.94 252 PRO A CA 1
ATOM 1997 C C . PRO A 1 252 ? 1.713 11.475 -19.527 1.00 93.94 252 PRO A C 1
ATOM 1999 O O . PRO A 1 252 ? 1.134 12.381 -20.112 1.00 93.94 252 PRO A O 1
ATOM 2002 N N . ALA A 1 253 ? 1.554 10.205 -19.918 1.00 90.69 253 ALA A N 1
ATOM 2003 C CA . ALA A 1 253 ? 0.568 9.827 -20.933 1.00 90.69 253 ALA A CA 1
ATOM 2004 C C . ALA A 1 253 ? -0.861 9.825 -20.359 1.00 90.69 253 ALA A C 1
ATOM 2006 O O . ALA A 1 253 ? -1.827 10.123 -21.065 1.00 90.69 253 ALA A O 1
ATOM 2007 N N . ILE A 1 254 ? -0.993 9.479 -19.077 1.00 93.00 254 ILE A N 1
ATOM 2008 C CA . ILE A 1 254 ? -2.259 9.436 -18.349 1.00 93.00 254 ILE A CA 1
ATOM 2009 C C . ILE A 1 254 ? -2.633 10.821 -17.837 1.00 93.00 254 ILE A C 1
ATOM 2011 O O . ILE A 1 254 ? -3.792 11.164 -17.969 1.00 93.00 254 ILE A O 1
ATOM 2015 N N . ASP A 1 255 ? -1.716 11.630 -17.328 1.00 90.12 255 ASP A N 1
ATOM 2016 C CA . ASP A 1 255 ? -1.994 12.975 -16.810 1.00 90.12 255 ASP A CA 1
ATOM 2017 C C . ASP A 1 255 ? -0.915 13.947 -17.333 1.00 90.12 255 ASP A C 1
ATOM 2019 O O . ASP A 1 255 ? 0.162 14.031 -16.735 1.00 90.12 255 ASP A O 1
ATOM 2023 N N . PRO A 1 256 ? -1.131 14.540 -18.529 1.00 79.62 256 PRO A N 1
ATOM 2024 C CA . PRO A 1 256 ? -0.139 15.353 -19.239 1.00 79.62 256 PRO A CA 1
ATOM 2025 C C . PRO A 1 256 ? 0.029 16.777 -18.699 1.00 79.62 256 PRO A C 1
ATOM 2027 O O . PRO A 1 256 ? -0.974 17.385 -18.261 1.00 79.62 256 PRO A O 1
#